Protein AF-0000000087420134 (afdb_homodimer)

pLDDT: mean 78.81, std 24.96, range [23.55, 98.88]

Nearest PDB structures (foldseek):
  4hi4-assembly1_B  TM=5.028E-01  e=7.748E-02  Pseudomonas aeruginosa
  3gvj-assembly1_A  TM=3.910E-01  e=2.637E+00  Escherichia phage K1F
  7zbv-assembly1_A  TM=3.744E-01  e=4.697E+00  Hathewaya histolytica
  3gvk-assembly1_C  TM=3.635E-01  e=2.998E+00  Escherichia phage K1F
  7z5u-assembly1_A  TM=3.094E-01  e=8.365E+00  Hathewaya histolytica

Solvent-accessible surface area (backbone atoms only — not comparable to full-atom values): 21312 Å² total; per-residue (Å²): 135,84,80,77,78,78,77,79,79,78,81,80,79,79,77,78,77,77,79,75,77,73,75,69,75,71,70,72,70,73,69,70,72,76,72,72,79,56,66,71,25,48,51,52,38,52,51,48,49,53,52,50,51,53,52,54,51,50,50,42,50,49,42,35,72,71,57,40,85,50,77,88,33,69,50,44,68,58,51,48,44,52,49,26,48,55,44,36,74,72,50,85,38,41,42,45,57,27,38,61,72,80,74,49,93,47,82,80,25,44,67,84,48,69,69,45,46,53,30,48,55,42,35,73,72,64,40,72,64,36,75,46,80,45,73,55,96,89,38,46,30,41,34,38,33,34,64,35,50,55,77,47,75,64,53,29,75,61,36,62,80,50,66,77,50,56,86,64,41,48,47,24,29,44,40,39,40,34,63,47,104,134,88,74,73,75,77,76,79,78,77,81,76,80,77,75,78,76,78,78,74,75,72,76,69,76,71,69,72,69,72,70,72,71,76,71,71,77,55,67,70,24,50,52,51,38,51,52,50,48,53,52,48,50,54,50,53,51,50,48,43,50,47,41,36,73,72,57,41,85,49,79,87,34,69,48,44,68,57,50,47,43,53,50,25,49,54,43,33,75,74,51,84,38,42,43,45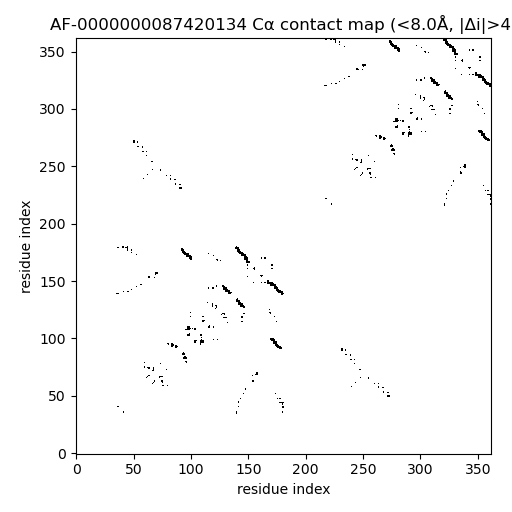,56,26,39,61,72,82,72,47,93,48,82,80,26,43,68,86,49,70,68,45,47,54,30,49,56,41,34,72,74,64,42,71,64,35,77,48,80,45,74,56,96,87,38,45,29,41,36,37,34,35,62,36,49,53,77,49,74,65,55,29,75,60,35,61,79,48,66,79,51,55,84,63,41,49,49,25,29,43,39,39,39,34,61,47,104

Foldseek 3Di:
DPPPPPPPPDDPPPPPPDPPPPPPPPPPPVPVVLDDFDPVLVVVVVVVVVVVVVVLLVQLVVCLVPFQQAQVTDHSLNVSQVVQVVCCVPHQKHKHKAFLPPDDPDPVRHDDDDQSVVQSVVLQVPDQKGWDWDADPSFIKIKMKGFDFPADPSVCRNVVVCVPPPHPGGRMIMIMIHTRD/DCPPPPPPPPDPPPPPPPPPPPPPPPPPPVPPVLDDFDPVLVVVVVVVVVVVVVVLLVQLVVCLVPFPQEQPTDHSLNVSQVVQVVCCVPHQKHKHKAFLPPDDPDPVRHDDDDQSVVQSVVLQVPDQKGWDWDADPSFIKIKMKGFDFPADPSVCRNVVVCVPPPHPGGRMIMIMIHTRD

Sequence (362 aa):
MQKTYAILFGGAMVMAVAGIALTGNRSSVNGAEQKGPDKAAVERSKKTVQMLDNIYKQTIVLITDKYVHDEDDFAAGSAAVLLFKNISDSGSHKVRLIDVTGEPYEEKNVANDDFEREGVKRLKAGAKIHEQVVTVDGKHQLRTLTPVPVVMERCVMCHGHYADVKKGAPIGAISYTLPIEMQKTYAILFGGAMVMAVAGIALTGNRSSVNGAEQKGPDKAAVERSKKTVQMLDNIYKQTIVLITDKYVHDEDDFAAGSAAVLLFKNISDSGSHKVRLIDVTGEPYEEKNVANDDFEREGVKRLKAGAKIHEQVVTVDGKHQLRTLTPVPVVMERCVMCHGHYADVKKGAPIGAISYTLPIE

Radius of gyration: 36.26 Å; Cα contacts (8 Å, |Δi|>4): 475; chains: 2; bounding box: 130×86×124 Å

InterPro domains:
  IPR021796 Tll0287-like domain [PF11845] (41-167)

Secondary structure (DSSP, 8-state):
--------------------------------------HHHHHHHHHHHHHHHHHHHHHHHHHHHHH--STTSPPHHHHHHHHHHHHHHHSSSEEEEEESSS--SSTT-S--SHHHHHHHHHHHTT-S-EEEEEEETTEEEEEEEEEEE---HHHHHH-GGGGGSPTT-EEEEEEEEEE--/--------------------------------------HHHHHHHHHHHHHHHHHHHHHHHHHHHHH--STTSPPHHHHHHHHHHHHHHHSSSEEEEEE-SS--SSTT-S--SHHHHHHHHHHHTT-S-EEEEEEETTEEEEEEEEEEE---HHHHHH-GGGGGSPTT-EEEEEEEEEE--

Organism: NCBI:txid2527985

Structure (mmCIF, N/CA/C/O backbone):
data_AF-0000000087420134-model_v1
#
loop_
_entity.id
_entity.type
_entity.pdbx_description
1 polymer 'Tll0287-like domain-containing protein'
#
loop_
_atom_site.group_PDB
_atom_site.id
_atom_site.type_symbol
_atom_site.label_atom_id
_atom_site.label_alt_id
_atom_site.label_comp_id
_atom_site.label_asym_id
_atom_site.label_entity_id
_atom_site.label_seq_id
_atom_site.pdbx_PDB_ins_code
_atom_site.Cartn_x
_atom_site.Cartn_y
_atom_site.Cartn_z
_atom_site.occupancy
_atom_site.B_iso_or_equiv
_atom_site.auth_seq_id
_atom_site.auth_comp_id
_atom_site.auth_asym_id
_atom_site.auth_atom_id
_atom_site.pdbx_PDB_model_num
ATOM 1 N N . MET A 1 1 ? -38.469 55.844 86.875 1 29.23 1 MET A N 1
ATOM 2 C CA . MET A 1 1 ? -37.062 56.219 86.938 1 29.23 1 MET A CA 1
ATOM 3 C C . MET A 1 1 ? -36.188 55.25 86.125 1 29.23 1 MET A C 1
ATOM 5 O O . MET A 1 1 ? -36.062 54.094 86.5 1 29.23 1 MET A O 1
ATOM 9 N N . GLN A 1 2 ? -36.312 55.406 84.75 1 33.06 2 GLN A N 1
ATOM 10 C CA . GLN A 1 2 ? -35.969 54.656 83.562 1 33.06 2 GLN A CA 1
ATOM 11 C C . GLN A 1 2 ? -34.438 54.531 83.375 1 33.06 2 GLN A C 1
ATOM 13 O O . GLN A 1 2 ? -33.75 55.531 83.25 1 33.06 2 GLN A O 1
ATOM 18 N N . LYS A 1 3 ? -33.844 53.562 84.125 1 31.61 3 LYS A N 1
ATOM 19 C CA . LYS A 1 3 ? -32.438 53.219 84.312 1 31.61 3 LYS A CA 1
ATOM 20 C C . LYS A 1 3 ? -31.766 52.875 83 1 31.61 3 LYS A C 1
ATOM 22 O O . LYS A 1 3 ? -32.125 51.875 82.375 1 31.61 3 LYS A O 1
ATOM 27 N N . THR A 1 4 ? -31.453 53.906 82.125 1 33.31 4 THR A N 1
ATOM 28 C CA . THR A 1 4 ? -30.797 53.906 80.812 1 33.31 4 THR A CA 1
ATOM 29 C C . THR A 1 4 ? -29.406 53.281 80.938 1 33.31 4 THR A C 1
ATOM 31 O O . THR A 1 4 ? -28.547 53.781 81.625 1 33.31 4 THR A O 1
ATOM 34 N N . TYR A 1 5 ? -29.391 51.906 80.938 1 28.3 5 TYR A N 1
ATOM 35 C CA . TYR A 1 5 ? -28.172 51.094 81.125 1 28.3 5 TYR A CA 1
ATOM 36 C C . TYR A 1 5 ? -27.172 51.438 80 1 28.3 5 TYR A C 1
ATOM 38 O O . TYR A 1 5 ? -27.531 51.531 78.812 1 28.3 5 TYR A O 1
ATOM 46 N N . ALA A 1 6 ? -26.125 52.219 80.25 1 27.66 6 ALA A N 1
ATOM 47 C CA . ALA A 1 6 ? -24.969 52.75 79.562 1 27.66 6 ALA A CA 1
ATOM 48 C C . ALA A 1 6 ? -24.109 51.625 79 1 27.66 6 ALA A C 1
ATOM 50 O O . ALA A 1 6 ? -23.5 50.844 79.75 1 27.66 6 ALA A O 1
ATOM 51 N N . ILE A 1 7 ? -24.656 50.781 78.062 1 28.56 7 ILE A N 1
ATOM 52 C CA . ILE A 1 7 ? -23.922 49.625 77.562 1 28.56 7 ILE A CA 1
ATOM 53 C C . ILE A 1 7 ? -22.594 50.062 77 1 28.56 7 ILE A C 1
ATOM 55 O O . ILE A 1 7 ? -22.562 50.906 76.062 1 28.56 7 ILE A O 1
ATOM 59 N N . LEU A 1 8 ? -21.5 50.031 77.75 1 26.56 8 LEU A N 1
ATOM 60 C CA . LEU A 1 8 ? -20.109 50.344 77.5 1 26.56 8 LEU A CA 1
ATOM 61 C C . LEU A 1 8 ? -19.578 49.531 76.312 1 26.56 8 LEU A C 1
ATOM 63 O O . LEU A 1 8 ? -19.656 48.312 76.312 1 26.56 8 LEU A O 1
ATOM 67 N N . PHE A 1 9 ? -19.75 50 75 1 27.53 9 PHE A N 1
ATOM 68 C CA . PHE A 1 9 ? -19.328 49.438 73.75 1 27.53 9 PHE A CA 1
ATOM 69 C C . PHE A 1 9 ? -17.828 49.188 73.688 1 27.53 9 PHE A C 1
ATOM 71 O O . PHE A 1 9 ? -17.031 50.094 74.062 1 27.53 9 PHE A O 1
ATOM 78 N N . GLY A 1 10 ? -17.344 48 74.188 1 27.08 10 GLY A N 1
ATOM 79 C CA . GLY A 1 10 ? -15.961 47.562 74.188 1 27.08 10 GLY A CA 1
ATOM 80 C C . GLY A 1 10 ? -15.211 47.781 72.938 1 27.08 10 GLY A C 1
ATOM 81 O O . GLY A 1 10 ? -15.82 47.844 71.812 1 27.08 10 GLY A O 1
ATOM 82 N N . GLY A 1 11 ? -14.008 48.406 72.875 1 26.55 11 GLY A N 1
ATOM 83 C CA . GLY A 1 11 ? -12.992 48.906 72 1 26.55 11 GLY A CA 1
ATOM 84 C C . GLY A 1 11 ? -12.391 47.812 71.125 1 26.55 11 GLY A C 1
ATOM 85 O O . GLY A 1 11 ? -11.914 46.781 71.625 1 26.55 11 GLY A O 1
ATOM 86 N N . ALA A 1 12 ? -12.984 47.5 69.938 1 27.22 12 ALA A N 1
ATOM 87 C CA . ALA A 1 12 ? -12.586 46.5 68.938 1 27.22 12 ALA A CA 1
ATOM 88 C C . ALA A 1 12 ? -11.133 46.719 68.5 1 27.22 12 ALA A C 1
ATOM 90 O O . ALA A 1 12 ? -10.773 47.812 68.062 1 27.22 12 ALA A O 1
ATOM 91 N N . MET A 1 13 ? -10.148 46.094 69.188 1 27.09 13 MET A N 1
ATOM 92 C CA . MET A 1 13 ? -8.734 46.125 68.875 1 27.09 13 MET A CA 1
ATOM 93 C C . MET A 1 13 ? -8.5 45.656 67.438 1 27.09 13 MET A C 1
ATOM 95 O O . MET A 1 13 ? -8.977 44.594 67 1 27.09 13 MET A O 1
ATOM 99 N N . VAL A 1 14 ? -8.391 46.531 66.375 1 29.08 14 VAL A N 1
ATOM 100 C CA . VAL A 1 14 ? -8.109 46.344 65 1 29.08 14 VAL A CA 1
ATOM 101 C C . VAL A 1 14 ? -6.77 45.625 64.812 1 29.08 14 VAL A C 1
ATOM 103 O O . VAL A 1 14 ? -5.73 46.156 65.188 1 29.08 14 VAL A O 1
ATOM 106 N N . MET A 1 15 ? -6.691 44.281 65 1 27.22 15 MET A N 1
ATOM 107 C CA . MET A 1 15 ? -5.461 43.531 64.75 1 27.22 15 MET A CA 1
ATOM 108 C C . MET A 1 15 ? -4.953 43.781 63.312 1 27.22 15 MET A C 1
ATOM 110 O O . MET A 1 15 ? -5.727 43.719 62.375 1 27.22 15 MET A O 1
ATOM 114 N N . ALA A 1 16 ? -3.896 44.562 63.156 1 29.75 16 ALA A N 1
ATOM 115 C CA . ALA A 1 16 ? -3.139 44.844 61.938 1 29.75 16 ALA A CA 1
ATOM 116 C C . ALA A 1 16 ? -2.641 43.562 61.281 1 29.75 16 ALA A C 1
ATOM 118 O O . ALA A 1 16 ? -1.889 42.812 61.906 1 29.75 16 ALA A O 1
ATOM 119 N N . VAL A 1 17 ? -3.461 42.844 60.562 1 29.03 17 VAL A N 1
ATOM 120 C CA . VAL A 1 17 ? -3.012 41.688 59.812 1 29.03 17 VAL A CA 1
ATOM 121 C C . VAL A 1 17 ? -1.838 42.062 58.906 1 29.03 17 VAL A C 1
ATOM 123 O O . VAL A 1 17 ? -1.915 43.031 58.156 1 29.03 17 VAL A O 1
ATOM 126 N N . ALA A 1 18 ? -0.568 41.875 59.344 1 31.77 18 ALA A N 1
ATOM 127 C CA . ALA A 1 18 ? 0.656 42 58.562 1 31.77 18 ALA A CA 1
ATOM 128 C C . ALA A 1 18 ? 0.561 41.188 57.281 1 31.77 18 ALA A C 1
ATOM 130 O O . ALA A 1 18 ? 0.197 40 57.312 1 31.77 18 ALA A O 1
ATOM 131 N N . GLY A 1 19 ? 0.321 41.781 56.125 1 29.47 19 GLY A N 1
ATOM 132 C CA . GLY A 1 19 ? 0.314 41.25 54.75 1 29.47 19 GLY A CA 1
ATOM 133 C C . GLY A 1 19 ? 1.538 40.438 54.438 1 29.47 19 GLY A C 1
ATOM 134 O O . GLY A 1 19 ? 2.666 40.906 54.5 1 29.47 19 GLY A O 1
ATOM 135 N N . ILE A 1 20 ? 1.59 39.188 54.844 1 33.59 20 ILE A N 1
ATOM 136 C CA . ILE A 1 20 ? 2.652 38.281 54.406 1 33.59 20 ILE A CA 1
ATOM 137 C C . ILE A 1 20 ? 2.756 38.312 52.906 1 33.59 20 ILE A C 1
ATOM 139 O O . ILE A 1 20 ? 1.768 38.094 52.188 1 33.59 20 ILE A O 1
ATOM 143 N N . ALA A 1 21 ? 3.709 39.094 52.344 1 33.28 21 ALA A N 1
ATOM 144 C CA . ALA A 1 21 ? 4.125 39.031 50.938 1 33.28 21 ALA A CA 1
ATOM 145 C C . ALA A 1 21 ? 4.418 37.594 50.5 1 33.28 21 ALA A C 1
ATOM 147 O O . ALA A 1 21 ? 5.363 36.969 51 1 33.28 21 ALA A O 1
ATOM 148 N N . LEU A 1 22 ? 3.422 36.75 50.281 1 33.59 22 LEU A N 1
ATOM 149 C CA . LEU A 1 22 ? 3.699 35.5 49.594 1 33.59 22 LEU A CA 1
ATOM 150 C C . LEU A 1 22 ? 4.547 35.719 48.344 1 33.59 22 LEU A C 1
ATOM 152 O O . LEU A 1 22 ? 4.168 36.5 47.469 1 33.59 22 LEU A O 1
ATOM 156 N N . THR A 1 23 ? 5.832 35.781 48.469 1 36.81 23 THR A N 1
ATOM 157 C CA . THR A 1 23 ? 6.691 35.625 47.312 1 36.81 23 THR A CA 1
ATOM 158 C C . THR A 1 23 ? 6.277 34.406 46.469 1 36.81 23 THR A C 1
ATOM 160 O O . THR A 1 23 ? 6.324 33.281 46.969 1 36.81 23 THR A O 1
ATOM 163 N N . GLY A 1 24 ? 5.117 34.5 45.781 1 34.06 24 GLY A N 1
ATOM 164 C CA . GLY A 1 24 ? 4.801 33.469 44.781 1 34.06 24 GLY A CA 1
ATOM 165 C C . GLY A 1 24 ? 6 33.062 43.938 1 34.06 24 GLY A C 1
ATOM 166 O O . GLY A 1 24 ? 6.645 33.906 43.312 1 34.06 24 GLY A O 1
ATOM 167 N N . ASN A 1 25 ? 6.766 32.156 44.375 1 37.53 25 ASN A N 1
ATOM 168 C CA . ASN A 1 25 ? 7.691 31.5 43.438 1 37.53 25 ASN A CA 1
ATOM 169 C C . ASN A 1 25 ? 7.031 31.203 42.094 1 37.53 25 ASN A C 1
ATOM 171 O O . ASN A 1 25 ? 6.109 30.391 42.031 1 37.53 25 ASN A O 1
ATOM 175 N N . ARG A 1 26 ? 6.824 32.219 41.25 1 34 26 ARG A N 1
ATOM 176 C CA . ARG A 1 26 ? 6.539 31.875 39.875 1 34 26 ARG A CA 1
ATOM 177 C C . ARG A 1 26 ? 7.473 30.781 39.344 1 34 26 ARG A C 1
ATOM 179 O O . ARG A 1 26 ? 8.68 31 39.219 1 34 26 ARG A O 1
ATOM 186 N N . SER A 1 27 ? 7.246 29.594 39.75 1 35.31 27 SER A N 1
ATOM 187 C CA . SER A 1 27 ? 7.852 28.578 38.875 1 35.31 27 SER A CA 1
ATOM 188 C C . SER A 1 27 ? 7.785 28.984 37.406 1 35.31 27 SER A C 1
ATOM 190 O O . SER A 1 27 ? 6.719 29.344 36.906 1 35.31 27 SER A O 1
ATOM 192 N N . SER A 1 28 ? 8.75 29.656 36.906 1 37.78 28 SER A N 1
ATOM 193 C CA . SER A 1 28 ? 8.961 29.75 35.469 1 37.78 28 SER A CA 1
ATOM 194 C C . SER A 1 28 ? 8.562 28.453 34.781 1 37.78 28 SER A C 1
ATOM 196 O O . SER A 1 28 ? 9.188 27.406 34.969 1 37.78 28 SER A O 1
ATOM 198 N N . VAL A 1 29 ? 7.301 28.094 34.781 1 37.5 29 VAL A N 1
ATOM 199 C CA . VAL A 1 29 ? 7.02 27.125 33.719 1 37.5 29 VAL A CA 1
ATOM 200 C C . VAL A 1 29 ? 7.785 27.531 32.438 1 37.5 29 VAL A C 1
ATOM 202 O O . VAL A 1 29 ? 7.582 28.609 31.906 1 37.5 29 VAL A O 1
ATOM 205 N N . ASN A 1 30 ? 9.094 27.469 32.469 1 37.69 30 ASN A N 1
ATOM 206 C CA . ASN A 1 30 ? 9.711 27.391 31.141 1 37.69 30 ASN A CA 1
ATOM 207 C C . ASN A 1 30 ? 8.766 26.781 30.109 1 37.69 30 ASN A C 1
ATOM 209 O O . ASN A 1 30 ? 8.492 25.578 30.156 1 37.69 30 ASN A O 1
ATOM 213 N N . GLY A 1 31 ? 7.656 27.344 29.812 1 39.78 31 GLY A N 1
ATOM 214 C CA . GLY A 1 31 ? 6.895 26.984 28.625 1 39.78 31 GLY A CA 1
ATOM 215 C C . GLY A 1 31 ? 7.773 26.562 27.469 1 39.78 31 GLY A C 1
ATOM 216 O O . GLY A 1 31 ? 8.281 27.406 26.719 1 39.78 31 GLY A O 1
ATOM 217 N N . ALA A 1 32 ? 8.688 25.656 27.609 1 41.62 32 ALA A N 1
ATOM 218 C CA . ALA A 1 32 ? 9.32 25.141 26.391 1 41.62 32 ALA A CA 1
ATOM 219 C C . ALA A 1 32 ? 8.359 25.219 25.203 1 41.62 32 ALA A C 1
ATOM 221 O O . ALA A 1 32 ? 7.27 24.656 25.234 1 41.62 32 ALA A O 1
ATOM 222 N N . GLU A 1 33 ? 8.117 26.188 24.5 1 48.22 33 GLU A N 1
ATOM 223 C CA . GLU A 1 33 ? 7.441 26.344 23.203 1 48.22 33 GLU A CA 1
ATOM 224 C C . GLU A 1 33 ? 7.57 25.078 22.359 1 48.22 33 GLU A C 1
ATOM 226 O O . GLU A 1 33 ? 8.68 24.656 22.016 1 48.22 33 GLU A O 1
ATOM 231 N N . GLN A 1 34 ? 6.855 24.094 22.641 1 57.56 34 GLN A N 1
ATOM 232 C CA . GLN A 1 34 ? 6.918 22.875 21.844 1 57.56 34 GLN A CA 1
ATOM 233 C C . GLN A 1 34 ? 7.012 23.188 20.359 1 57.56 34 GLN A C 1
ATOM 235 O O . GLN A 1 34 ? 6.078 23.75 19.781 1 57.56 34 GLN A O 1
ATOM 240 N N . LYS A 1 35 ? 8.141 23.609 19.828 1 70.5 35 LYS A N 1
ATOM 241 C CA . LYS A 1 35 ? 8.43 23.859 18.406 1 70.5 35 LYS A CA 1
ATOM 242 C C . LYS A 1 35 ? 7.676 22.875 17.516 1 70.5 35 LYS A C 1
ATOM 244 O O . LYS A 1 35 ? 7.605 21.688 17.812 1 70.5 35 LYS A O 1
ATOM 249 N N . GLY A 1 36 ? 6.773 23.391 16.688 1 82.25 36 GLY A N 1
ATOM 250 C CA . GLY A 1 36 ? 6.094 22.594 15.688 1 82.25 36 GLY A CA 1
ATOM 251 C C . GLY A 1 36 ? 7.031 21.688 14.914 1 82.25 36 GLY A C 1
ATOM 252 O O . GLY A 1 36 ? 8.25 21.75 15.086 1 82.25 36 GLY A O 1
ATOM 253 N N . PRO A 1 37 ? 6.438 20.672 14.297 1 87.19 37 PRO A N 1
ATOM 254 C CA . PRO A 1 37 ? 7.309 19.766 13.547 1 87.19 37 PRO A CA 1
ATOM 255 C C . PRO A 1 37 ? 8.086 20.484 12.438 1 87.19 37 PRO A C 1
ATOM 257 O O . PRO A 1 37 ? 7.656 21.531 11.945 1 87.19 37 PRO A O 1
ATOM 260 N N . ASP A 1 38 ? 9.188 19.969 12.188 1 90.69 38 ASP A N 1
ATOM 261 C CA . ASP A 1 38 ? 10.008 20.391 11.062 1 90.69 38 ASP A CA 1
ATOM 262 C C . ASP A 1 38 ? 9.219 20.328 9.758 1 90.69 38 ASP A C 1
ATOM 264 O O . ASP A 1 38 ? 8.508 19.359 9.5 1 90.69 38 ASP A O 1
ATOM 268 N N . LYS A 1 39 ? 9.328 21.469 9 1 94.31 39 LYS A N 1
ATOM 269 C CA . LYS A 1 39 ? 8.586 21.562 7.75 1 94.31 39 LYS A CA 1
ATOM 270 C C . LYS A 1 39 ? 8.93 20.406 6.812 1 94.31 39 LYS A C 1
ATOM 272 O O . LYS A 1 39 ? 8.055 19.859 6.141 1 94.31 39 LYS A O 1
ATOM 277 N N . ALA A 1 40 ? 10.219 20.078 6.746 1 93.62 40 ALA A N 1
ATOM 278 C CA . ALA A 1 40 ? 10.648 18.984 5.879 1 93.62 40 ALA A CA 1
ATOM 279 C C . ALA A 1 40 ? 10.023 17.656 6.312 1 93.62 40 ALA A C 1
ATOM 281 O O . ALA A 1 40 ? 9.664 16.828 5.469 1 93.62 40 ALA A O 1
ATOM 282 N N . ALA A 1 41 ? 9.852 17.484 7.566 1 94.62 41 ALA A N 1
ATOM 283 C CA . ALA A 1 41 ? 9.25 16.266 8.102 1 94.62 41 ALA A CA 1
ATOM 284 C C . ALA A 1 41 ? 7.77 16.188 7.734 1 94.62 41 ALA A C 1
ATOM 286 O O . ALA A 1 41 ? 7.27 15.109 7.379 1 94.62 41 ALA A O 1
ATOM 287 N N . VAL A 1 42 ? 7.07 17.344 7.816 1 97.19 42 VAL A N 1
ATOM 288 C CA . VAL A 1 42 ? 5.66 17.391 7.445 1 97.19 42 VAL A CA 1
ATOM 289 C C . VAL A 1 42 ? 5.504 17.047 5.965 1 97.19 42 VAL A C 1
ATOM 291 O O . VAL A 1 42 ? 4.637 16.25 5.594 1 97.19 42 VAL A O 1
ATOM 294 N N . GLU A 1 43 ? 6.367 17.594 5.164 1 96.06 43 GLU A N 1
ATOM 295 C CA . GLU A 1 43 ? 6.301 17.344 3.727 1 96.06 43 GLU A CA 1
ATOM 296 C C . GLU A 1 43 ? 6.574 15.883 3.4 1 96.06 43 GLU A C 1
ATOM 298 O O . GLU A 1 43 ? 5.953 15.312 2.498 1 96.06 43 GLU A O 1
ATOM 303 N N . ARG A 1 44 ? 7.473 15.266 4.109 1 94.94 44 ARG A N 1
ATOM 304 C CA . ARG A 1 44 ? 7.734 13.844 3.916 1 94.94 44 ARG A CA 1
ATOM 305 C C . ARG A 1 44 ? 6.504 13.008 4.246 1 94.94 44 ARG A C 1
ATOM 307 O O . ARG A 1 44 ? 6.18 12.062 3.529 1 94.94 44 ARG A O 1
ATOM 314 N N . SER A 1 45 ? 5.801 13.391 5.285 1 97 45 SER A N 1
ATOM 315 C CA . SER A 1 45 ? 4.586 12.672 5.645 1 97 45 SER A CA 1
ATOM 316 C C . SER A 1 45 ? 3.494 12.867 4.598 1 97 45 SER A C 1
ATOM 318 O O . SER A 1 45 ? 2.75 11.938 4.285 1 97 45 SER A O 1
ATOM 320 N N . LYS A 1 46 ? 3.449 14.062 4.086 1 97.81 46 LYS A N 1
ATOM 321 C CA . LYS A 1 46 ? 2.475 14.32 3.031 1 97.81 46 LYS A CA 1
ATOM 322 C C . LYS A 1 46 ? 2.762 13.469 1.799 1 97.81 46 LYS A C 1
ATOM 324 O O . LYS A 1 46 ? 1.843 12.914 1.195 1 97.81 46 LYS A O 1
ATOM 329 N N . LYS A 1 47 ? 4.016 13.32 1.476 1 96.06 47 LYS A N 1
ATOM 330 C CA . LYS A 1 47 ? 4.395 12.477 0.345 1 96.06 47 LYS A CA 1
ATOM 331 C C . LYS A 1 47 ? 4.055 11.016 0.609 1 96.06 47 LYS A C 1
ATOM 333 O O . LYS A 1 47 ? 3.625 10.297 -0.297 1 96.06 47 LYS A O 1
ATOM 338 N N . THR A 1 48 ? 4.219 10.625 1.815 1 97.19 48 THR A N 1
ATOM 339 C CA . THR A 1 48 ? 3.877 9.258 2.18 1 97.19 48 THR A CA 1
ATOM 340 C C . THR A 1 48 ? 2.375 9.016 2.051 1 97.19 48 THR A C 1
ATOM 342 O O . THR A 1 48 ? 1.946 7.973 1.559 1 97.19 48 THR A O 1
ATOM 345 N N . VAL A 1 49 ? 1.602 9.992 2.443 1 98.12 49 VAL A N 1
ATOM 346 C CA . VAL A 1 49 ? 0.156 9.859 2.303 1 98.12 49 VAL A CA 1
ATOM 347 C C . VAL A 1 49 ? -0.207 9.711 0.827 1 98.12 49 VAL A C 1
ATOM 349 O O . VAL A 1 49 ? -1.044 8.875 0.469 1 98.12 49 VAL A O 1
ATOM 352 N N . GLN A 1 50 ? 0.394 10.484 0.015 1 96.38 50 GLN A N 1
ATOM 353 C CA . GLN A 1 50 ? 0.108 10.414 -1.414 1 96.38 50 GLN A CA 1
ATOM 354 C C . GLN A 1 50 ? 0.465 9.047 -1.979 1 96.38 50 GLN A C 1
ATOM 356 O O . GLN A 1 50 ? -0.283 8.484 -2.783 1 96.38 50 GLN A O 1
ATOM 361 N N . MET A 1 51 ? 1.561 8.547 -1.558 1 97.12 51 MET A N 1
ATOM 362 C CA . MET A 1 51 ? 1.98 7.211 -1.979 1 97.12 51 MET A CA 1
ATOM 363 C C . MET A 1 51 ? 0.983 6.152 -1.518 1 97.12 51 MET A C 1
ATOM 365 O O . MET A 1 51 ? 0.548 5.316 -2.309 1 97.12 51 MET A O 1
ATOM 369 N N . LEU A 1 52 ? 0.599 6.227 -0.299 1 98.25 52 LEU A N 1
ATOM 370 C CA . LEU A 1 52 ? -0.352 5.27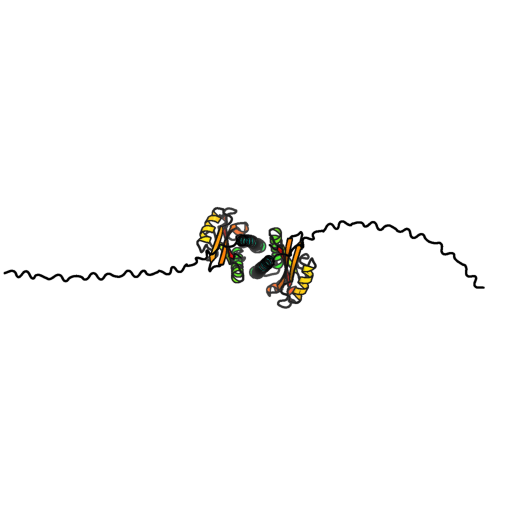7 0.266 1 98.25 52 LEU A CA 1
ATOM 371 C C . LEU A 1 52 ? -1.704 5.379 -0.431 1 98.25 52 LEU A C 1
ATOM 373 O O . LEU A 1 52 ? -2.332 4.359 -0.73 1 98.25 52 LEU A O 1
ATOM 377 N N . ASP A 1 53 ? -2.102 6.598 -0.65 1 96.44 53 ASP A N 1
ATOM 378 C CA . ASP A 1 53 ? -3.377 6.828 -1.321 1 96.44 53 ASP A CA 1
ATOM 379 C C . ASP A 1 53 ? -3.396 6.176 -2.703 1 96.44 53 ASP A C 1
ATOM 381 O O . ASP A 1 53 ? -4.379 5.527 -3.074 1 96.44 53 ASP A O 1
ATOM 385 N N . ASN A 1 54 ? -2.318 6.336 -3.438 1 94.25 54 ASN A N 1
ATOM 386 C CA . ASN A 1 54 ? -2.189 5.703 -4.746 1 94.25 54 ASN A CA 1
ATOM 387 C C . ASN A 1 54 ? -2.262 4.184 -4.641 1 94.25 54 ASN A C 1
ATOM 389 O O . ASN A 1 54 ? -2.996 3.539 -5.395 1 94.25 54 ASN A O 1
ATOM 393 N N . ILE A 1 55 ? -1.623 3.609 -3.697 1 97 55 ILE A N 1
ATOM 394 C CA . ILE A 1 55 ? -1.554 2.162 -3.521 1 97 55 ILE A CA 1
ATOM 395 C C . ILE A 1 55 ? -2.93 1.624 -3.133 1 97 55 ILE A C 1
ATOM 397 O O . ILE A 1 55 ? -3.418 0.664 -3.732 1 97 55 ILE A O 1
ATOM 401 N N . TYR A 1 56 ? -3.529 2.256 -2.195 1 97.19 56 TYR A N 1
ATOM 402 C CA . TYR A 1 56 ? -4.793 1.748 -1.673 1 97.19 56 TYR A CA 1
ATOM 403 C C . TYR A 1 56 ? -5.902 1.877 -2.709 1 97.19 56 TYR A C 1
ATOM 405 O O . TYR A 1 56 ? -6.711 0.96 -2.881 1 97.19 56 TYR A O 1
ATOM 413 N N . LYS A 1 57 ? -5.922 2.945 -3.393 1 93.38 57 LYS A N 1
ATOM 414 C CA . LYS A 1 57 ? -6.973 3.119 -4.391 1 93.38 57 LYS A CA 1
ATOM 415 C C . LYS A 1 57 ? -6.75 2.199 -5.59 1 93.38 57 LYS A C 1
ATOM 417 O O . LYS A 1 57 ? -7.703 1.644 -6.137 1 93.38 57 LYS A O 1
ATOM 422 N N . GLN A 1 58 ? -5.539 1.991 -5.961 1 93.62 58 GLN A N 1
ATOM 423 C CA . GLN A 1 58 ? -5.27 1.039 -7.031 1 93.62 58 GLN A CA 1
ATOM 424 C C . GLN A 1 58 ? -5.602 -0.386 -6.598 1 93.62 58 GLN A C 1
ATOM 426 O O . GLN A 1 58 ? -6.035 -1.203 -7.414 1 93.62 58 GLN A O 1
ATOM 431 N N . THR A 1 59 ? -5.355 -0.669 -5.336 1 96.25 59 THR A N 1
ATOM 432 C CA . THR A 1 59 ? -5.73 -1.975 -4.805 1 96.25 59 THR A CA 1
ATOM 433 C C . THR A 1 59 ? -7.242 -2.17 -4.859 1 96.25 59 THR A C 1
ATOM 435 O O . THR A 1 59 ? -7.723 -3.211 -5.312 1 96.25 59 THR A O 1
ATOM 438 N N . ILE A 1 60 ? -7.984 -1.152 -4.5 1 93.69 60 ILE A N 1
ATOM 439 C CA . ILE A 1 60 ? -9.438 -1.225 -4.512 1 93.69 60 ILE A CA 1
ATOM 440 C C . ILE A 1 60 ? -9.938 -1.391 -5.949 1 93.69 60 ILE A C 1
ATOM 442 O O . ILE A 1 60 ? -10.82 -2.209 -6.215 1 93.69 60 ILE A O 1
ATOM 446 N N . VAL A 1 61 ? -9.344 -0.658 -6.852 1 90.25 61 VAL A N 1
ATOM 447 C CA . VAL A 1 61 ? -9.734 -0.723 -8.258 1 90.25 61 VAL A CA 1
ATOM 448 C C . VAL A 1 61 ? -9.43 -2.111 -8.812 1 90.25 61 VAL A C 1
ATOM 450 O O . VAL A 1 61 ? -10.25 -2.699 -9.516 1 90.25 61 VAL A O 1
ATOM 453 N N . LEU A 1 62 ? -8.297 -2.641 -8.5 1 93.69 62 LEU A N 1
ATOM 454 C CA . LEU A 1 62 ? -7.906 -3.961 -8.984 1 93.69 62 LEU A CA 1
ATOM 455 C C . LEU A 1 62 ? -8.859 -5.031 -8.461 1 93.69 62 LEU A C 1
ATOM 457 O O . LEU A 1 62 ? -9.312 -5.891 -9.219 1 93.69 62 LEU A O 1
ATOM 461 N N . ILE A 1 63 ? -9.148 -4.969 -7.176 1 94.69 63 ILE A N 1
ATOM 462 C CA . ILE A 1 63 ? -10.039 -5.945 -6.562 1 94.69 63 ILE A CA 1
ATOM 463 C C . ILE A 1 63 ? -11.422 -5.863 -7.215 1 94.69 63 ILE A C 1
ATOM 465 O O . ILE A 1 63 ? -12.008 -6.887 -7.57 1 94.69 63 ILE A O 1
ATOM 469 N N . THR A 1 64 ? -11.883 -4.652 -7.406 1 90.94 64 THR A N 1
ATOM 470 C CA . THR A 1 64 ? -13.188 -4.461 -8.039 1 90.94 64 THR A CA 1
ATOM 471 C C . THR A 1 64 ? -13.188 -5.047 -9.453 1 90.94 64 THR A C 1
ATOM 473 O O . THR A 1 64 ? -14.133 -5.742 -9.836 1 90.94 64 THR A O 1
ATOM 476 N N . ASP A 1 65 ? -12.148 -4.84 -10.156 1 90.62 65 ASP A N 1
ATOM 477 C CA . ASP A 1 65 ? -12.047 -5.223 -11.555 1 90.62 65 ASP A CA 1
ATOM 478 C C . ASP A 1 65 ? -11.914 -6.734 -11.703 1 90.62 65 ASP A C 1
ATOM 480 O O . ASP A 1 65 ? -12.594 -7.348 -12.531 1 90.62 65 ASP A O 1
ATOM 484 N N . LYS A 1 66 ? -11.156 -7.348 -10.859 1 93.56 66 LYS A N 1
ATOM 485 C CA . LYS A 1 66 ? -10.773 -8.734 -11.117 1 93.56 66 LYS A CA 1
ATOM 486 C C . LYS A 1 66 ? -11.609 -9.695 -10.281 1 93.56 66 LYS A C 1
ATOM 488 O O . LYS A 1 66 ? -11.727 -10.875 -10.625 1 93.56 66 LYS A O 1
ATOM 493 N N . TYR A 1 67 ? -12.312 -9.133 -9.234 1 93.62 67 TYR A N 1
ATOM 494 C CA . TYR A 1 67 ? -12.82 -10.125 -8.289 1 93.62 67 TYR A CA 1
ATOM 495 C C . TYR A 1 67 ? -14.273 -9.852 -7.934 1 93.62 67 TYR A C 1
ATOM 497 O O . TYR A 1 67 ? -14.977 -10.727 -7.426 1 93.62 67 TYR A O 1
ATOM 505 N N . VAL A 1 68 ? -14.75 -8.672 -8.086 1 91.12 68 VAL A N 1
ATOM 506 C CA . VAL A 1 68 ? -16.109 -8.344 -7.676 1 91.12 68 VAL A CA 1
ATOM 507 C C . VAL A 1 68 ? -17 -8.203 -8.906 1 91.12 68 VAL A C 1
ATOM 509 O O . VAL A 1 68 ? -17.078 -7.133 -9.508 1 91.12 68 VAL A O 1
ATOM 512 N N . HIS A 1 69 ? -17.812 -9.305 -9.156 1 87.69 69 HIS A N 1
ATOM 513 C CA . HIS A 1 69 ? -18.578 -9.352 -10.391 1 87.69 69 HIS A CA 1
ATOM 514 C C . HIS A 1 69 ? -20.078 -9.375 -10.102 1 87.69 69 HIS A C 1
ATOM 516 O O . HIS A 1 69 ? -20.891 -9.055 -10.977 1 87.69 69 HIS A O 1
ATOM 522 N N . ASP A 1 70 ? -20.391 -9.836 -8.914 1 85.75 70 ASP A N 1
ATOM 523 C CA . ASP A 1 70 ? -21.797 -9.852 -8.516 1 85.75 70 ASP A CA 1
ATOM 524 C C . ASP A 1 70 ? -21.938 -9.742 -7 1 85.75 70 ASP A C 1
ATOM 526 O O . ASP A 1 70 ? -20.938 -9.586 -6.289 1 85.75 70 ASP A O 1
ATOM 530 N N . GLU A 1 71 ? -23.172 -9.742 -6.547 1 83.38 71 GLU A N 1
ATOM 531 C CA . GLU A 1 71 ? -23.469 -9.445 -5.148 1 83.38 71 GLU A CA 1
ATOM 532 C C . GLU A 1 71 ? -22.984 -10.562 -4.23 1 83.38 71 GLU A C 1
ATOM 534 O O . GLU A 1 71 ? -22.906 -10.383 -3.012 1 83.38 71 GLU A O 1
ATOM 539 N N . ASP A 1 72 ? -22.672 -11.742 -4.77 1 88.44 72 ASP A N 1
ATOM 540 C CA . ASP A 1 72 ? -22.219 -12.859 -3.945 1 88.44 72 ASP A CA 1
ATOM 541 C C . ASP A 1 72 ? -20.719 -12.758 -3.658 1 88.44 72 ASP A C 1
ATOM 543 O O . ASP A 1 72 ? -20.203 -13.438 -2.766 1 88.44 72 ASP A O 1
ATOM 547 N N . ASP A 1 73 ? -20.078 -11.875 -4.422 1 90.56 73 ASP A N 1
ATOM 548 C CA . ASP A 1 73 ? -18.641 -11.695 -4.227 1 90.56 73 ASP A CA 1
ATOM 549 C C . ASP A 1 73 ? -18.359 -10.836 -2.994 1 90.56 73 ASP A C 1
ATOM 551 O O . ASP A 1 73 ? -19.172 -9.977 -2.637 1 90.56 73 ASP A O 1
ATOM 555 N N . PHE A 1 74 ? -17.281 -11.125 -2.322 1 91.88 74 PHE A N 1
ATOM 556 C CA . PHE A 1 74 ? -16.844 -10.266 -1.231 1 91.88 74 PHE A CA 1
ATOM 557 C C . PHE A 1 74 ? -16.625 -8.836 -1.725 1 91.88 74 PHE A C 1
ATOM 559 O O . PHE A 1 74 ? -15.812 -8.602 -2.619 1 91.88 74 PHE A O 1
ATOM 566 N N . ALA A 1 75 ? -17.328 -7.914 -1.138 1 89.31 75 ALA A N 1
ATOM 567 C CA . ALA A 1 75 ? -17.344 -6.551 -1.66 1 89.31 75 ALA A CA 1
ATOM 568 C C . ALA A 1 75 ? -15.969 -5.895 -1.534 1 89.31 75 ALA A C 1
ATOM 570 O O . ALA A 1 75 ? -15.273 -6.082 -0.533 1 89.31 75 ALA A O 1
ATOM 571 N N . ALA A 1 76 ? -15.594 -5.047 -2.525 1 91.31 76 ALA A N 1
ATOM 572 C CA . ALA A 1 76 ? -14.305 -4.359 -2.523 1 91.31 76 ALA A CA 1
ATOM 573 C C . ALA A 1 76 ? -14.18 -3.441 -1.31 1 91.31 76 ALA A C 1
ATOM 575 O O . ALA A 1 76 ? -13.102 -3.318 -0.729 1 91.31 76 ALA A O 1
ATOM 576 N N . GLY A 1 77 ? -15.297 -2.779 -0.959 1 90.25 77 GLY A N 1
ATOM 577 C CA . GLY A 1 77 ? -15.289 -1.953 0.238 1 90.25 77 GLY A CA 1
ATOM 578 C C . GLY A 1 77 ? -14.977 -2.734 1.501 1 90.25 77 GLY A C 1
ATOM 579 O O . GLY A 1 77 ? -14.234 -2.262 2.359 1 90.25 77 GLY A O 1
ATOM 580 N N . SER A 1 78 ? -15.562 -3.914 1.615 1 92.19 78 SER A N 1
ATOM 581 C CA . SER A 1 78 ? -15.289 -4.766 2.77 1 92.19 78 SER A CA 1
ATOM 582 C C . SER A 1 78 ? -13.844 -5.25 2.777 1 92.19 78 SER A C 1
ATOM 584 O O . SER A 1 78 ? -13.227 -5.352 3.836 1 92.19 78 SER A O 1
ATOM 586 N N . ALA A 1 79 ? -13.352 -5.555 1.601 1 94.44 79 ALA A N 1
ATOM 587 C CA . ALA A 1 79 ? -11.945 -5.922 1.484 1 94.44 79 ALA A CA 1
ATOM 588 C C . ALA A 1 79 ? -11.039 -4.785 1.941 1 94.44 79 ALA A C 1
ATOM 590 O O . ALA A 1 79 ? -10.062 -5.008 2.654 1 94.44 79 ALA A O 1
ATOM 591 N N . ALA A 1 80 ? -11.398 -3.605 1.543 1 95.19 80 ALA A N 1
ATOM 592 C CA . ALA A 1 80 ? -10.625 -2.438 1.947 1 95.19 80 ALA A CA 1
ATOM 593 C C . ALA A 1 80 ? -10.664 -2.246 3.461 1 95.19 80 ALA A C 1
ATOM 595 O O . ALA A 1 80 ? -9.633 -1.987 4.09 1 95.19 80 ALA A O 1
ATOM 596 N N . VAL A 1 81 ? -11.797 -2.424 4.02 1 95.25 81 VAL A N 1
ATOM 597 C CA . VAL A 1 81 ? -11.953 -2.287 5.465 1 95.25 81 VAL A CA 1
ATOM 598 C C . VAL A 1 81 ? -11.055 -3.295 6.18 1 95.25 81 VAL A C 1
ATOM 600 O O . VAL A 1 81 ? -10.312 -2.938 7.098 1 95.25 81 VAL A O 1
ATOM 603 N N . LEU A 1 82 ? -11.102 -4.504 5.734 1 95.5 82 LEU A N 1
ATOM 604 C CA . LEU A 1 82 ? -10.305 -5.562 6.344 1 95.5 82 LEU A CA 1
ATOM 605 C C . LEU A 1 82 ? -8.812 -5.293 6.156 1 95.5 82 LEU A C 1
ATOM 607 O O . LEU A 1 82 ? -8.031 -5.418 7.105 1 95.5 82 LEU A O 1
ATOM 611 N N . LEU A 1 83 ? -8.422 -4.867 5 1 96.88 83 LEU A N 1
ATOM 612 C CA . LEU A 1 83 ? -7.027 -4.551 4.723 1 96.88 83 LEU A CA 1
ATOM 613 C C . LEU A 1 83 ? -6.539 -3.414 5.613 1 96.88 83 LEU A C 1
ATOM 615 O O . LEU A 1 83 ? -5.469 -3.51 6.219 1 96.88 83 LEU A O 1
ATOM 619 N N . PHE A 1 84 ? -7.32 -2.383 5.719 1 97.56 84 PHE A N 1
ATOM 620 C CA . PHE A 1 84 ? -6.938 -1.2 6.48 1 97.56 84 PHE A CA 1
ATOM 621 C C . PHE A 1 84 ? -6.844 -1.522 7.969 1 97.56 84 PHE A C 1
ATOM 623 O O . PHE A 1 84 ? -5.953 -1.021 8.656 1 97.56 84 PHE A O 1
ATOM 630 N N . LYS A 1 85 ? -7.727 -2.367 8.438 1 95.06 85 LYS A N 1
ATOM 631 C CA . LYS A 1 85 ? -7.633 -2.818 9.82 1 95.06 85 LYS A CA 1
ATOM 632 C C . LYS A 1 85 ? -6.316 -3.553 10.07 1 95.06 85 LYS A C 1
ATOM 634 O O . LYS A 1 85 ? -5.609 -3.256 11.031 1 95.06 85 LYS A O 1
ATOM 639 N N . ASN A 1 86 ? -6.008 -4.473 9.203 1 94.44 86 ASN A N 1
ATOM 640 C CA . ASN A 1 86 ? -4.793 -5.262 9.359 1 94.44 86 ASN A CA 1
ATOM 641 C C . ASN A 1 86 ? -3.545 -4.383 9.297 1 94.44 86 ASN A C 1
ATOM 643 O O . ASN A 1 86 ? -2.613 -4.57 10.086 1 94.44 86 ASN A O 1
ATOM 647 N N . ILE A 1 87 ? -3.545 -3.434 8.383 1 96.19 87 ILE A N 1
ATOM 648 C CA . ILE A 1 87 ? -2.416 -2.525 8.203 1 96.19 87 ILE A CA 1
ATOM 649 C C . ILE A 1 87 ? -2.273 -1.638 9.438 1 96.19 87 ILE A C 1
ATOM 651 O O . ILE A 1 87 ? -1.164 -1.428 9.938 1 96.19 87 ILE A O 1
ATOM 655 N N . SER A 1 88 ? -3.332 -1.179 9.953 1 96.5 88 SER A N 1
ATOM 656 C CA . SER A 1 88 ? -3.318 -0.307 11.117 1 96.5 88 SER A CA 1
ATOM 657 C C . SER A 1 88 ? -2.844 -1.056 12.359 1 96.5 88 SER A C 1
ATOM 659 O O . SER A 1 88 ? -2.17 -0.481 13.219 1 96.5 88 SER A O 1
ATOM 661 N N . ASP A 1 89 ? -3.17 -2.309 12.43 1 93.56 89 ASP A N 1
ATOM 662 C CA . ASP A 1 89 ? -2.822 -3.121 13.594 1 93.56 89 ASP A CA 1
ATOM 663 C C . ASP A 1 89 ? -1.349 -3.518 13.57 1 93.56 89 ASP A C 1
ATOM 665 O O . ASP A 1 89 ? -0.757 -3.801 14.609 1 93.56 89 ASP A O 1
ATOM 669 N N . SER A 1 90 ? -0.754 -3.494 12.422 1 91.94 90 SER A N 1
ATOM 670 C CA . SER A 1 90 ? 0.568 -4.098 12.305 1 91.94 90 SER A CA 1
ATOM 671 C C . SER A 1 90 ? 1.618 -3.062 11.922 1 91.94 90 SER A C 1
ATOM 673 O O . SER A 1 90 ? 2.814 -3.359 11.906 1 91.94 90 SER A O 1
ATOM 675 N N . GLY A 1 91 ? 1.129 -1.843 11.578 1 91.06 91 GLY A N 1
ATOM 676 C CA . GLY A 1 91 ? 2.07 -0.886 11.023 1 91.06 91 GLY A CA 1
ATOM 677 C C . GLY A 1 91 ? 2.186 0.387 11.836 1 91.06 91 GLY A C 1
ATOM 678 O O . GLY A 1 91 ? 1.745 0.435 12.984 1 91.06 91 GLY A O 1
ATOM 679 N N . SER A 1 92 ? 2.855 1.358 11.133 1 90.25 92 SER A N 1
ATOM 680 C CA . SER A 1 92 ? 3.211 2.586 11.836 1 90.25 92 SER A CA 1
ATOM 681 C C . SER A 1 92 ? 2.18 3.682 11.594 1 90.25 92 SER A C 1
ATOM 683 O O . SER A 1 92 ? 2.209 4.727 12.242 1 90.25 92 SER A O 1
ATOM 685 N N . HIS A 1 93 ? 1.315 3.451 10.609 1 96.44 93 HIS A N 1
ATOM 686 C CA . HIS A 1 93 ? 0.275 4.434 10.336 1 96.44 93 HIS A CA 1
ATOM 687 C C . HIS A 1 93 ? -1.115 3.834 10.523 1 96.44 93 HIS A C 1
ATOM 689 O O . HIS A 1 93 ? -1.269 2.611 10.547 1 96.44 93 HIS A O 1
ATOM 695 N N . LYS A 1 94 ? -2.043 4.719 10.734 1 97.69 94 LYS A N 1
ATOM 696 C CA . LYS A 1 94 ? -3.445 4.32 10.797 1 97.69 94 LYS A CA 1
ATOM 697 C C . LYS A 1 94 ? -4.195 4.738 9.539 1 97.69 94 LYS A C 1
ATOM 699 O O . LYS A 1 94 ? -3.963 5.824 9 1 97.69 94 LYS A O 1
ATOM 704 N N . VAL A 1 95 ? -5.062 3.855 9.148 1 98.56 95 VAL A N 1
ATOM 705 C CA . VAL A 1 95 ? -5.871 4.109 7.957 1 98.56 95 VAL A CA 1
ATOM 706 C C . VAL A 1 95 ? -7.238 3.451 8.109 1 98.56 95 VAL A C 1
ATOM 708 O O . VAL A 1 95 ? -7.348 2.35 8.656 1 98.56 95 VAL A O 1
ATOM 711 N N . ARG A 1 96 ? -8.266 4.082 7.66 1 97 96 ARG A N 1
ATOM 712 C CA . ARG A 1 96 ? -9.586 3.463 7.668 1 97 96 ARG A CA 1
ATOM 713 C C . ARG A 1 96 ? -10.477 4.062 6.586 1 97 96 ARG A C 1
ATOM 715 O O . ARG A 1 96 ? -10.25 5.188 6.141 1 97 96 ARG A O 1
ATOM 722 N N . LEU A 1 97 ? -11.438 3.291 6.168 1 96.75 97 LEU A N 1
ATOM 723 C CA . LEU A 1 97 ? -12.422 3.688 5.172 1 96.75 97 LEU A CA 1
ATOM 724 C C . LEU A 1 97 ? -13.656 4.289 5.836 1 96.75 97 LEU A C 1
ATOM 726 O O . LEU A 1 97 ? -14.141 3.768 6.84 1 96.75 97 LEU A O 1
ATOM 730 N N . ILE A 1 98 ? -14.117 5.383 5.262 1 95.81 98 ILE A N 1
ATOM 731 C CA . ILE A 1 98 ? -15.297 6.086 5.758 1 95.81 98 ILE A CA 1
ATOM 732 C C . ILE A 1 98 ? -16.359 6.168 4.656 1 95.81 98 ILE A C 1
ATOM 734 O O . ILE A 1 98 ? -16.031 6.492 3.508 1 95.81 98 ILE A O 1
ATOM 738 N N . ASP A 1 99 ? -17.531 5.84 5.02 1 91.94 99 ASP A N 1
ATOM 739 C CA . ASP A 1 99 ? -18.641 6.102 4.117 1 91.94 99 ASP A CA 1
ATOM 740 C C . ASP A 1 99 ? -19.016 7.582 4.125 1 91.94 99 ASP A C 1
ATOM 742 O O . ASP A 1 99 ? -19.109 8.195 5.188 1 91.94 99 ASP A O 1
ATOM 746 N N . VAL A 1 100 ? -19.25 8.125 2.949 1 91.38 100 VAL A N 1
ATOM 747 C CA . VAL A 1 100 ? -19.594 9.547 2.898 1 91.38 100 VAL A CA 1
ATOM 748 C C . VAL A 1 100 ? -21.016 9.711 2.367 1 91.38 100 VAL A C 1
ATOM 750 O O . VAL A 1 100 ? -21.547 10.828 2.309 1 91.38 100 VAL A O 1
ATOM 753 N N . THR A 1 101 ? -21.672 8.648 2.066 1 85.06 101 THR A N 1
ATOM 754 C CA . THR A 1 101 ? -23.016 8.711 1.514 1 85.06 101 THR A CA 1
ATOM 755 C C . THR A 1 101 ? -24.047 8.82 2.629 1 85.06 101 THR A C 1
ATOM 757 O O . THR A 1 101 ? -25.188 9.227 2.387 1 85.06 101 THR A O 1
ATOM 760 N N . GLY A 1 102 ? -23.719 8.391 3.785 1 84.88 102 GLY A N 1
ATOM 761 C CA . GLY A 1 102 ? -24.656 8.336 4.895 1 84.88 102 GLY A CA 1
ATOM 762 C C . GLY A 1 102 ? -25.312 6.98 5.055 1 84.88 102 GLY A C 1
ATOM 763 O O . GLY A 1 102 ? -26.109 6.777 5.969 1 84.88 102 GLY A O 1
ATOM 764 N N . GLU A 1 103 ? -24.953 5.992 4.219 1 81.88 103 GLU A N 1
ATOM 765 C CA . GLU A 1 103 ? -25.453 4.621 4.285 1 81.88 103 GLU A CA 1
ATOM 766 C C . GLU A 1 103 ? -24.297 3.623 4.305 1 81.88 103 GLU A C 1
ATOM 768 O O . GLU A 1 103 ? -24.078 2.893 3.332 1 81.88 103 GLU A O 1
ATOM 773 N N . PRO A 1 104 ? -23.688 3.566 5.48 1 82.62 104 PRO A N 1
ATOM 774 C CA . PRO A 1 104 ? -22.516 2.693 5.539 1 82.62 104 PRO A CA 1
ATOM 775 C C . PRO A 1 104 ? -22.875 1.212 5.449 1 82.62 104 PRO A C 1
ATOM 777 O O . PRO A 1 104 ? -23.906 0.788 5.984 1 82.62 104 PRO A O 1
ATOM 780 N N . TYR A 1 105 ? -22.078 0.531 4.684 1 76.81 105 TYR A N 1
ATOM 781 C CA . TYR A 1 105 ? -22.219 -0.92 4.684 1 76.81 105 TYR A CA 1
ATOM 782 C C . TYR A 1 105 ? -21.906 -1.498 6.059 1 76.81 105 TYR A C 1
ATOM 784 O O . TYR A 1 105 ? -22.609 -2.398 6.531 1 76.81 105 TYR A O 1
ATOM 792 N N . GLU A 1 106 ? -20.906 -0.935 6.605 1 81.69 106 GLU A N 1
ATOM 793 C CA . GLU A 1 106 ? -20.562 -1.236 7.992 1 81.69 106 GLU A CA 1
ATOM 794 C C . GLU A 1 106 ? -20.766 -0.017 8.891 1 81.69 106 GLU A C 1
ATOM 796 O O . GLU A 1 106 ? -20.141 1.03 8.664 1 81.69 106 GLU A O 1
ATOM 801 N N . GLU A 1 107 ? -21.438 -0.153 9.961 1 84.5 107 GLU A N 1
ATOM 802 C CA . GLU A 1 107 ? -21.906 0.955 10.789 1 84.5 107 GLU A CA 1
ATOM 803 C C . GLU A 1 107 ? -20.734 1.754 11.352 1 84.5 107 GLU A C 1
ATOM 805 O O . GLU A 1 107 ? -20.844 2.965 11.555 1 84.5 107 GLU A O 1
ATOM 810 N N . LYS A 1 108 ? -19.656 1.083 11.492 1 88.62 108 LYS A N 1
ATOM 811 C CA . LYS A 1 108 ? -18.516 1.746 12.125 1 88.62 108 LYS A CA 1
ATOM 812 C C . LYS A 1 108 ? -17.766 2.619 11.125 1 88.62 108 LYS A C 1
ATOM 814 O O . LYS A 1 108 ? -16.906 3.428 11.508 1 88.62 108 LYS A O 1
ATOM 819 N N . ASN A 1 109 ? -18.078 2.512 9.859 1 91.06 109 ASN A N 1
ATOM 820 C CA . ASN A 1 109 ? -17.359 3.213 8.812 1 91.06 109 ASN A CA 1
ATOM 821 C C . ASN A 1 109 ? -17.953 4.582 8.523 1 91.06 109 ASN A C 1
ATOM 823 O O . ASN A 1 109 ? -18.266 4.898 7.371 1 91.06 109 ASN A O 1
ATOM 827 N N . VAL A 1 110 ? -18.172 5.406 9.625 1 93.81 110 VAL A N 1
ATOM 828 C CA . VAL A 1 110 ? -18.641 6.785 9.539 1 93.81 110 VAL A CA 1
ATOM 829 C C . VAL A 1 110 ? -17.656 7.719 10.227 1 93.81 110 VAL A C 1
ATOM 831 O O . VAL A 1 110 ? -16.781 7.266 10.969 1 93.81 110 VAL A O 1
ATOM 834 N N . ALA A 1 111 ? -17.766 8.992 9.844 1 96.06 111 ALA A N 1
ATOM 835 C CA . ALA A 1 111 ? -16.906 9.969 10.516 1 96.06 111 ALA A CA 1
ATOM 836 C C . ALA A 1 111 ? -17.062 9.898 12.031 1 96.06 111 ALA A C 1
ATOM 838 O O . ALA A 1 111 ? -18.188 9.938 12.539 1 96.06 111 ALA A O 1
ATOM 839 N N . ASN A 1 112 ? -15.852 9.859 12.766 1 94.69 112 ASN A N 1
ATOM 840 C CA . ASN A 1 112 ? -15.977 9.57 14.188 1 94.69 112 ASN A CA 1
ATOM 841 C C . ASN A 1 112 ? -15.438 10.711 15.047 1 94.69 112 ASN A C 1
ATOM 843 O O . ASN A 1 112 ? -15.477 10.641 16.281 1 94.69 112 ASN A O 1
ATOM 847 N N . ASP A 1 113 ? -14.875 11.75 14.438 1 96.88 113 ASP A N 1
ATOM 848 C CA . ASP A 1 113 ? -14.398 12.93 15.156 1 96.88 113 ASP A CA 1
ATOM 849 C C . ASP A 1 113 ? -14.539 14.188 14.312 1 96.88 113 ASP A C 1
ATOM 851 O O . ASP A 1 113 ? -15.016 14.125 13.172 1 96.88 113 ASP A O 1
ATOM 855 N N . ASP A 1 114 ? -14.195 15.297 14.891 1 97.75 114 ASP A N 1
ATOM 856 C CA . ASP A 1 114 ? -14.414 16.578 14.242 1 97.75 114 ASP A CA 1
ATOM 857 C C . ASP A 1 114 ? -13.578 16.703 12.969 1 97.75 114 ASP A C 1
ATOM 859 O O . ASP A 1 114 ? -14.031 17.281 11.977 1 97.75 114 ASP A O 1
ATOM 863 N N . PHE A 1 115 ? -12.414 16.219 13.031 1 98.38 115 PHE A N 1
ATOM 864 C CA . PHE A 1 115 ? -11.562 16.297 11.852 1 98.38 115 PHE A CA 1
ATOM 865 C C . PHE A 1 115 ? -12.203 15.578 10.672 1 98.38 115 PHE A C 1
ATOM 867 O O . PHE A 1 115 ? -12.297 16.141 9.57 1 98.38 115 PHE A O 1
ATOM 874 N N . GLU A 1 116 ? -12.688 14.336 10.875 1 98.38 116 GLU A N 1
ATOM 875 C CA . GLU A 1 116 ? -13.289 13.539 9.805 1 98.38 116 GLU A CA 1
ATOM 876 C C . GLU A 1 116 ? -14.602 14.156 9.336 1 98.38 116 GLU A C 1
ATOM 878 O O . GLU A 1 116 ? -14.891 14.18 8.141 1 98.38 116 GLU A O 1
ATOM 883 N N . ARG A 1 117 ? -15.414 14.68 10.266 1 98.06 117 ARG A N 1
ATOM 884 C CA . ARG A 1 117 ? -16.688 15.289 9.891 1 98.06 117 ARG A CA 1
ATOM 885 C C . ARG A 1 117 ? -16.469 16.516 9.016 1 98.06 117 ARG A C 1
ATOM 887 O O . ARG A 1 117 ? -17.125 16.672 7.98 1 98.06 117 ARG A O 1
ATOM 894 N N . GLU A 1 118 ? -15.547 17.328 9.445 1 98.25 118 GLU A N 1
ATOM 895 C CA . GLU A 1 118 ? -15.227 18.5 8.641 1 98.25 118 GLU A CA 1
ATOM 896 C C . GLU A 1 118 ? -14.648 18.094 7.285 1 98.25 118 GLU A C 1
ATOM 898 O O . GLU A 1 118 ? -15 18.672 6.254 1 98.25 118 GLU A O 1
ATOM 903 N N . GLY A 1 119 ? -13.758 17.109 7.324 1 98.31 119 GLY A N 1
ATOM 904 C CA . GLY A 1 119 ? -13.172 16.625 6.086 1 98.31 119 GLY A CA 1
ATOM 905 C C . GLY A 1 119 ? -14.195 16.078 5.109 1 98.31 119 GLY A C 1
ATOM 906 O O . GLY A 1 119 ? -14.133 16.359 3.912 1 98.31 119 GLY A O 1
ATOM 907 N N . VAL A 1 120 ? -15.133 15.336 5.621 1 97.38 120 VAL A N 1
ATOM 908 C CA . VAL A 1 120 ? -16.172 14.766 4.781 1 97.38 120 VAL A CA 1
ATOM 909 C C . VAL A 1 120 ? -16.984 15.883 4.117 1 97.38 120 VAL A C 1
ATOM 911 O O . VAL A 1 120 ? -17.266 15.82 2.92 1 97.38 120 VAL A O 1
ATOM 914 N N . LYS A 1 121 ? -17.328 16.875 4.891 1 97.19 121 LYS A N 1
ATOM 915 C CA . LYS A 1 121 ? -18.047 18.016 4.344 1 97.19 121 LYS A CA 1
ATOM 916 C C . LYS A 1 121 ? -17.25 18.672 3.217 1 97.19 121 LYS A C 1
ATOM 918 O O . LYS A 1 121 ? -17.812 18.969 2.156 1 97.19 121 LYS A O 1
ATOM 923 N N . ARG A 1 122 ? -16 18.812 3.414 1 97.75 122 ARG A N 1
ATOM 924 C CA . ARG A 1 122 ? -15.148 19.469 2.43 1 97.75 122 ARG A CA 1
ATOM 925 C C . ARG A 1 122 ? -14.992 18.609 1.18 1 97.75 122 ARG A C 1
ATOM 927 O O . ARG A 1 122 ? -15.016 19.109 0.059 1 97.75 122 ARG A O 1
ATOM 934 N N . LEU A 1 123 ? -14.82 17.328 1.411 1 96.62 123 LEU A N 1
ATOM 935 C CA . LEU A 1 123 ? -14.68 16.422 0.277 1 96.62 123 LEU A CA 1
ATOM 936 C C . LEU A 1 123 ? -15.953 16.391 -0.552 1 96.62 123 LEU A C 1
ATOM 938 O O . LEU A 1 123 ? -15.906 16.359 -1.783 1 96.62 123 LEU A O 1
ATOM 942 N N . LYS A 1 124 ? -17.078 16.406 0.046 1 93.5 124 LYS A N 1
ATOM 943 C CA . LYS A 1 124 ? -18.359 16.422 -0.653 1 93.5 124 LYS A CA 1
ATOM 944 C C . LYS A 1 124 ? -18.547 17.703 -1.452 1 93.5 124 LYS A C 1
ATOM 946 O O . LYS A 1 124 ? -19.234 17.719 -2.477 1 93.5 124 LYS A O 1
ATOM 951 N N . ALA A 1 125 ? -17.938 18.719 -0.951 1 94.81 125 ALA A N 1
ATOM 952 C CA . ALA A 1 125 ? -18.016 20.016 -1.625 1 94.81 125 ALA A CA 1
ATOM 953 C C . ALA A 1 125 ? -16.984 20.109 -2.748 1 94.81 125 ALA A C 1
ATOM 955 O O . ALA A 1 125 ? -16.906 21.125 -3.439 1 94.81 125 ALA A O 1
ATOM 956 N N . GLY A 1 126 ? -16.094 19.125 -2.867 1 93 126 GLY A N 1
ATOM 957 C CA . GLY A 1 126 ? -15.234 19.094 -4.039 1 93 126 GLY A CA 1
ATOM 958 C C . GLY A 1 126 ? -13.758 19.125 -3.691 1 93 126 GLY A C 1
ATOM 959 O O . GLY A 1 126 ? -12.906 19.016 -4.574 1 93 126 GLY A O 1
ATOM 960 N N . ALA A 1 127 ? -13.461 19.281 -2.379 1 95.88 127 ALA A N 1
ATOM 961 C CA . ALA A 1 127 ? -12.055 19.25 -1.984 1 95.88 127 ALA A CA 1
ATOM 962 C C . ALA A 1 127 ? -11.43 17.891 -2.264 1 95.88 127 ALA A C 1
ATOM 964 O O . ALA A 1 127 ? -12.078 16.859 -2.1 1 95.88 127 ALA A O 1
ATOM 965 N N . LYS A 1 128 ? -10.164 17.922 -2.596 1 95.44 128 LYS A N 1
ATOM 966 C CA . LYS A 1 128 ? -9.477 16.672 -2.912 1 95.44 128 LYS A CA 1
ATOM 967 C C . LYS A 1 128 ? -8.719 16.141 -1.698 1 95.44 128 LYS A C 1
ATOM 969 O O . LYS A 1 128 ? -8.242 15.008 -1.707 1 95.44 128 LYS A O 1
ATOM 974 N N . ILE A 1 129 ? -8.617 17.031 -0.767 1 98 129 ILE A N 1
ATOM 975 C CA . ILE A 1 129 ? -7.828 16.656 0.397 1 98 129 ILE A CA 1
ATOM 976 C C . ILE A 1 129 ? -8.203 17.531 1.585 1 98 129 ILE A C 1
ATOM 978 O O . ILE A 1 129 ? -8.586 18.688 1.407 1 98 129 ILE A O 1
ATOM 982 N N . HIS A 1 130 ? -8.211 16.953 2.764 1 98.62 130 HIS A N 1
ATOM 983 C CA . HIS A 1 130 ? -8.32 17.625 4.051 1 98.62 130 HIS A CA 1
ATOM 984 C C . HIS A 1 130 ? -7.215 17.172 5.004 1 98.62 130 HIS A C 1
ATOM 986 O O . HIS A 1 130 ? -7.047 15.977 5.246 1 98.62 130 HIS A O 1
ATOM 992 N N . GLU A 1 131 ? -6.441 18.172 5.508 1 98.62 131 GLU A N 1
ATOM 993 C CA . GLU A 1 131 ? -5.277 17.828 6.312 1 98.62 131 GLU A CA 1
ATOM 994 C C . GLU A 1 131 ? -5.23 18.641 7.602 1 98.62 131 GLU A C 1
ATOM 996 O O . GLU A 1 131 ? -5.762 19.75 7.66 1 98.62 131 GLU A O 1
ATOM 1001 N N . GLN A 1 132 ? -4.551 18.047 8.531 1 98.06 132 GLN A N 1
ATOM 1002 C CA . GLN A 1 132 ? -4.312 18.703 9.812 1 98.06 132 GLN A CA 1
ATOM 1003 C C . GLN A 1 132 ? -3.1 18.094 10.516 1 98.06 132 GLN A C 1
ATOM 1005 O O . GLN A 1 132 ? -2.951 16.875 10.578 1 98.06 132 GLN A O 1
ATOM 1010 N N . VAL A 1 133 ? -2.211 18.969 10.984 1 97.94 133 VAL A N 1
ATOM 1011 C CA . VAL A 1 133 ? -1.141 18.516 11.867 1 97.94 133 VAL A CA 1
ATOM 1012 C C . VAL A 1 133 ? -1.598 18.594 13.32 1 97.94 133 VAL A C 1
ATOM 1014 O O . VAL A 1 133 ? -2.098 19.641 13.758 1 97.94 133 VAL A O 1
ATOM 1017 N N . VAL A 1 134 ? -1.436 17.5 14.008 1 97.19 134 VAL A N 1
ATOM 1018 C CA . VAL A 1 134 ? -1.837 17.484 15.414 1 97.19 134 VAL A CA 1
ATOM 1019 C C . VAL A 1 134 ? -0.683 16.969 16.266 1 97.19 134 VAL A C 1
ATOM 1021 O O . VAL A 1 134 ? 0.25 16.344 15.766 1 97.19 134 VAL A O 1
ATOM 1024 N N . THR A 1 135 ? -0.75 17.281 17.531 1 95.38 135 THR A N 1
ATOM 1025 C CA . THR A 1 135 ? 0.189 16.75 18.516 1 95.38 135 THR A CA 1
ATOM 1026 C C . THR A 1 135 ? -0.535 15.883 19.547 1 95.38 135 THR A C 1
ATOM 1028 O O . THR A 1 135 ? -1.483 16.344 20.188 1 95.38 135 THR A O 1
ATOM 1031 N N . VAL A 1 136 ? -0.146 14.688 19.594 1 93.25 136 VAL A N 1
ATOM 1032 C CA . VAL A 1 136 ? -0.712 13.734 20.547 1 93.25 136 VAL A CA 1
ATOM 1033 C C . VAL A 1 136 ? 0.402 13.133 21.391 1 93.25 136 VAL A C 1
ATOM 1035 O O . VAL A 1 136 ? 1.322 12.5 20.875 1 93.25 136 VAL A O 1
ATOM 1038 N N . ASP A 1 137 ? 0.281 13.336 22.703 1 92.5 137 ASP A N 1
ATOM 1039 C CA . ASP A 1 137 ? 1.273 12.805 23.641 1 92.5 137 ASP A CA 1
ATOM 1040 C C . ASP A 1 137 ? 2.686 13.227 23.234 1 92.5 137 ASP A C 1
ATOM 1042 O O . ASP A 1 137 ? 3.596 12.398 23.172 1 92.5 137 ASP A O 1
ATOM 1046 N N . GLY A 1 138 ? 2.814 14.422 22.766 1 91.56 138 GLY A N 1
ATOM 1047 C CA . GLY A 1 138 ? 4.105 15.016 22.453 1 91.56 138 GLY A CA 1
ATOM 1048 C C . GLY A 1 138 ? 4.629 14.625 21.078 1 91.56 138 GLY A C 1
ATOM 1049 O O . GLY A 1 138 ? 5.723 15.039 20.688 1 91.56 138 GLY A O 1
ATOM 1050 N N . LYS A 1 139 ? 3.881 13.82 20.375 1 94.06 139 LYS A N 1
ATOM 1051 C CA . LYS A 1 139 ? 4.289 13.391 19.047 1 94.06 139 LYS A CA 1
ATOM 1052 C C . LYS A 1 139 ? 3.438 14.062 17.969 1 94.06 139 LYS A C 1
ATOM 1054 O O . LYS A 1 139 ? 2.217 14.156 18.109 1 94.06 139 LYS A O 1
ATOM 1059 N N . HIS A 1 140 ? 4.121 14.531 16.938 1 96.69 140 HIS A N 1
ATOM 1060 C CA . HIS A 1 140 ? 3.4 15.156 15.836 1 96.69 140 HIS A CA 1
ATOM 1061 C C . HIS A 1 140 ? 2.869 14.109 14.859 1 96.69 140 HIS A C 1
ATOM 1063 O O . HIS A 1 140 ? 3.559 13.133 14.555 1 96.69 140 HIS A O 1
ATOM 1069 N N . GLN A 1 141 ? 1.637 14.375 14.469 1 97.94 141 GLN A N 1
ATOM 1070 C CA . GLN A 1 141 ? 1.003 13.492 13.5 1 97.94 141 GLN A CA 1
ATOM 1071 C C . GLN A 1 141 ? 0.328 14.289 12.383 1 97.94 141 GLN A C 1
ATOM 1073 O O . GLN A 1 141 ? -0.151 15.398 12.609 1 97.94 141 GLN A O 1
ATOM 1078 N N . LEU A 1 142 ? 0.35 13.75 11.188 1 98.5 142 LEU A N 1
ATOM 1079 C CA . LEU A 1 142 ? -0.406 14.281 10.055 1 98.5 142 LEU A CA 1
ATOM 1080 C C . LEU A 1 142 ? -1.693 13.492 9.844 1 98.5 142 LEU A C 1
ATOM 1082 O O . LEU A 1 142 ? -1.656 12.273 9.648 1 98.5 142 LEU A O 1
ATOM 1086 N N . ARG A 1 143 ? -2.816 14.156 9.961 1 98.69 143 ARG A N 1
ATOM 1087 C CA . ARG A 1 143 ? -4.113 13.602 9.594 1 98.69 143 ARG A CA 1
ATOM 1088 C C . ARG A 1 143 ? -4.523 14.039 8.195 1 98.69 143 ARG A C 1
ATOM 1090 O O . ARG A 1 143 ? -4.375 15.211 7.84 1 98.69 143 ARG A O 1
ATOM 1097 N N . THR A 1 144 ? -4.961 13.117 7.422 1 98.88 144 THR A N 1
ATOM 1098 C CA . THR A 1 144 ? -5.363 13.414 6.055 1 98.88 144 THR A CA 1
ATOM 1099 C C . THR A 1 144 ? -6.633 12.648 5.684 1 98.88 144 THR A C 1
ATOM 1101 O O . THR A 1 144 ? -6.789 11.484 6.062 1 98.88 144 THR A O 1
ATOM 1104 N N . LEU A 1 145 ? -7.52 13.266 5.004 1 98.69 145 LEU A N 1
ATOM 1105 C CA . LEU A 1 145 ? -8.68 12.641 4.387 1 98.69 145 LEU A CA 1
ATOM 1106 C C . LEU A 1 145 ? -8.68 12.859 2.879 1 98.69 145 LEU A C 1
ATOM 1108 O O . LEU A 1 145 ? -8.461 13.977 2.408 1 98.69 145 LEU A O 1
ATOM 1112 N N . THR A 1 146 ? -8.867 11.781 2.104 1 98 146 THR A N 1
ATOM 1113 C CA . THR A 1 146 ? -8.992 11.859 0.651 1 98 146 THR A CA 1
ATOM 1114 C C . THR A 1 146 ? -10.266 11.164 0.177 1 98 146 THR A C 1
ATOM 1116 O O . THR A 1 146 ? -10.773 10.258 0.844 1 98 146 THR A O 1
ATOM 1119 N N . PRO A 1 147 ? -10.766 11.555 -0.953 1 95.81 147 PRO A N 1
ATOM 1120 C CA . PRO A 1 147 ? -12.031 10.984 -1.427 1 95.81 147 PRO A CA 1
ATOM 1121 C C . PRO A 1 147 ? -11.844 9.672 -2.178 1 95.81 147 PRO A C 1
ATOM 1123 O O . PRO A 1 147 ? -10.797 9.461 -2.805 1 95.81 147 PRO A O 1
ATOM 1126 N N . VAL A 1 148 ? -12.797 8.812 -2.033 1 93.31 148 VAL A N 1
ATOM 1127 C CA . VAL A 1 148 ? -12.953 7.637 -2.885 1 93.31 148 VAL A CA 1
ATOM 1128 C C . VAL A 1 148 ? -14.164 7.82 -3.799 1 93.31 148 VAL A C 1
ATOM 1130 O O . VAL A 1 148 ? -15.305 7.703 -3.354 1 93.31 148 VAL A O 1
ATOM 1133 N N . PRO A 1 149 ? -13.883 8.07 -5.027 1 84.06 149 PRO A N 1
ATOM 1134 C CA . PRO A 1 149 ? -14.992 8.328 -5.941 1 84.06 149 PRO A CA 1
ATOM 1135 C C . PRO A 1 149 ? -15.633 7.047 -6.469 1 84.06 149 PRO A C 1
ATOM 1137 O O . PRO A 1 149 ? -15.031 5.973 -6.387 1 84.06 149 PRO A O 1
ATOM 1140 N N . VAL A 1 150 ? -16.859 7.266 -6.91 1 72.44 150 VAL A N 1
ATOM 1141 C CA . VAL A 1 150 ? -17.5 6.191 -7.664 1 72.44 150 VAL A CA 1
ATOM 1142 C C . VAL A 1 150 ? -16.859 6.066 -9.039 1 72.44 150 VAL A C 1
ATOM 1144 O O . VAL A 1 150 ? -16.859 7.016 -9.828 1 72.44 150 VAL A O 1
ATOM 1147 N N . VAL A 1 151 ? -15.914 5.227 -9.219 1 60.78 151 VAL A N 1
ATOM 1148 C CA . VAL A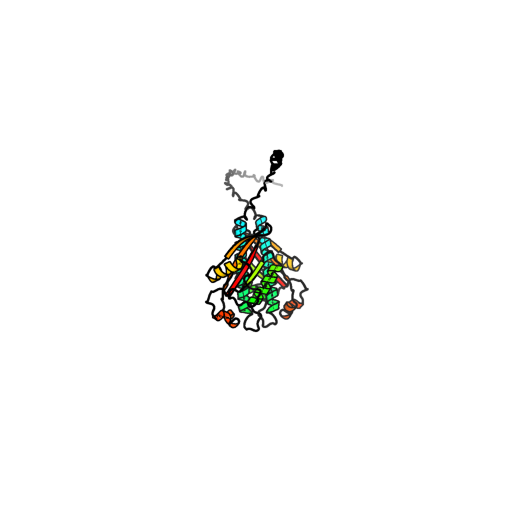 1 151 ? -15.242 5.238 -10.516 1 60.78 151 VAL A CA 1
ATOM 1149 C C . VAL A 1 151 ? -15.836 4.164 -11.422 1 60.78 151 VAL A C 1
ATOM 1151 O O . VAL A 1 151 ? -15.727 4.242 -12.641 1 60.78 151 VAL A O 1
ATOM 1154 N N . MET A 1 152 ? -16.297 3.062 -10.945 1 61.84 152 MET A N 1
ATOM 1155 C CA . MET A 1 152 ? -16.641 2.01 -11.898 1 61.84 152 MET A CA 1
ATOM 1156 C C . MET A 1 152 ? -18.109 1.65 -11.812 1 61.84 152 MET A C 1
ATOM 1158 O O . MET A 1 152 ? -18.672 1.586 -10.719 1 61.84 152 MET A O 1
ATOM 1162 N N . GLU A 1 153 ? -18.672 1.667 -13.008 1 61.19 153 GLU A N 1
ATOM 1163 C CA . GLU A 1 153 ? -20.031 1.168 -13.148 1 61.19 153 GLU A CA 1
ATOM 1164 C C . GLU A 1 153 ? -20.266 -0.064 -12.273 1 61.19 153 GLU A C 1
ATOM 1166 O O . GLU A 1 153 ? -21.344 -0.243 -11.711 1 61.19 153 GLU A O 1
ATOM 1171 N N . ARG A 1 154 ? -19.234 -0.728 -12.102 1 58.19 154 ARG A N 1
ATOM 1172 C CA . ARG A 1 154 ? -19.375 -1.974 -11.359 1 58.19 154 ARG A CA 1
ATOM 1173 C C . ARG A 1 154 ? -19.625 -1.701 -9.875 1 58.19 154 ARG A C 1
ATOM 1175 O O . ARG A 1 154 ? -20.203 -2.537 -9.18 1 58.19 154 ARG A O 1
ATOM 1182 N N . CYS A 1 155 ? -19.281 -0.458 -9.531 1 60.16 155 CYS A N 1
ATOM 1183 C CA . CYS A 1 155 ? -19.609 -0.169 -8.133 1 60.16 155 CYS A CA 1
ATOM 1184 C C . CYS A 1 155 ? -21.109 -0.157 -7.91 1 60.16 155 CYS A C 1
ATOM 1186 O O . CYS A 1 155 ? -21.594 -0.631 -6.879 1 60.16 155 CYS A O 1
ATOM 1188 N N . VAL A 1 156 ? -21.797 0.223 -8.953 1 60.06 156 VAL A N 1
ATOM 1189 C CA . VAL A 1 156 ? -23.234 0.42 -8.859 1 60.06 156 VAL A CA 1
ATOM 1190 C C . VAL A 1 156 ? -23.953 -0.919 -9.023 1 60.06 156 VAL A C 1
ATOM 1192 O O . VAL A 1 156 ? -25.062 -1.106 -8.508 1 60.06 156 VAL A O 1
ATOM 1195 N N . MET A 1 157 ? -23.359 -1.765 -9.727 1 55.62 157 MET A N 1
ATOM 1196 C CA . MET A 1 157 ? -24 -3.057 -9.969 1 55.62 157 MET A CA 1
ATOM 1197 C C . MET A 1 157 ? -24.281 -3.779 -8.656 1 55.62 157 MET A C 1
ATOM 1199 O O . MET A 1 157 ? -25.312 -4.438 -8.508 1 55.62 157 MET A O 1
ATOM 1203 N N . CYS A 1 158 ? -23.438 -3.514 -7.738 1 51.03 158 CYS A N 1
ATOM 1204 C CA . CYS A 1 158 ? -23.625 -4.215 -6.473 1 51.03 158 CYS A CA 1
ATOM 1205 C C . CYS A 1 158 ? -24.109 -3.264 -5.387 1 51.03 158 CYS A C 1
ATOM 1207 O O . CYS A 1 158 ? -24.734 -3.693 -4.414 1 51.03 158 CYS A O 1
ATOM 1209 N N . HIS A 1 159 ? -23.812 -2.084 -5.617 1 58.25 159 HIS A N 1
ATOM 1210 C CA . HIS A 1 159 ? -24.25 -1.077 -4.652 1 58.25 159 HIS A CA 1
ATOM 1211 C C . HIS A 1 159 ? -25.203 -0.071 -5.297 1 58.25 159 HIS A C 1
ATOM 1213 O O . HIS A 1 159 ? -24.812 1.07 -5.562 1 58.25 159 HIS A O 1
ATOM 1219 N N . GLY A 1 160 ? -26.453 -0.514 -5.465 1 58.88 160 GLY A N 1
ATOM 1220 C CA . GLY A 1 160 ? -27.469 0.259 -6.156 1 58.88 160 GLY A CA 1
ATOM 1221 C C . GLY A 1 160 ? -27.625 1.667 -5.613 1 58.88 160 GLY A C 1
ATOM 1222 O O . GLY A 1 160 ? -27.953 2.594 -6.363 1 58.88 160 GLY A O 1
ATOM 1223 N N . HIS A 1 161 ? -27.25 1.831 -4.461 1 59.75 161 HIS A N 1
ATOM 1224 C CA . HIS A 1 161 ? -27.438 3.146 -3.863 1 59.75 161 HIS A CA 1
ATOM 1225 C C . HIS A 1 161 ? -26.406 4.148 -4.391 1 59.75 161 HIS A C 1
ATOM 1227 O O . HIS A 1 161 ? -26.562 5.355 -4.195 1 59.75 161 HIS A O 1
ATOM 1233 N N . TYR A 1 162 ? -25.422 3.662 -5.035 1 61.38 162 TYR A N 1
ATOM 1234 C CA . TYR A 1 162 ? -24.438 4.559 -5.648 1 61.38 162 TYR A CA 1
ATOM 1235 C C . TYR A 1 162 ? -24.938 5.066 -6.992 1 61.38 162 TYR A C 1
ATOM 1237 O O . TYR A 1 162 ? -24.344 5.988 -7.57 1 61.38 162 TYR A O 1
ATOM 1245 N N . ALA A 1 163 ? -26.031 4.539 -7.523 1 65.31 163 ALA A N 1
ATOM 1246 C CA . ALA A 1 163 ? -26.531 4.895 -8.844 1 65.31 163 ALA A CA 1
ATOM 1247 C C . ALA A 1 163 ? -26.875 6.379 -8.922 1 65.31 163 ALA A C 1
ATOM 1249 O O . ALA A 1 163 ? -26.75 7.004 -9.977 1 65.31 163 ALA A O 1
ATOM 1250 N N . ASP A 1 164 ? -27.219 6.949 -7.758 1 68 164 ASP A N 1
ATOM 1251 C CA . ASP A 1 164 ? -27.672 8.336 -7.742 1 68 164 ASP A CA 1
ATOM 1252 C C . ASP A 1 164 ? -26.516 9.297 -7.484 1 68 164 ASP A C 1
ATOM 1254 O O . ASP A 1 164 ? -26.688 10.516 -7.5 1 68 164 ASP A O 1
ATOM 1258 N N . VAL A 1 165 ? -25.422 8.641 -7.281 1 67.31 165 VAL A N 1
ATOM 1259 C CA . VAL A 1 165 ? -24.266 9.492 -7 1 67.31 165 VAL A CA 1
ATOM 1260 C C . VAL A 1 165 ? -23.672 10.008 -8.305 1 67.31 165 VAL A C 1
ATOM 1262 O O . VAL A 1 165 ? -23.469 9.234 -9.25 1 67.31 165 VAL A O 1
ATOM 1265 N N . LYS A 1 166 ? -23.531 11.359 -8.289 1 74.06 166 LYS A N 1
ATOM 1266 C CA . LYS A 1 166 ? -22.953 11.961 -9.484 1 74.06 166 LYS A CA 1
ATOM 1267 C C . LYS A 1 166 ? -21.562 11.398 -9.773 1 74.06 166 LYS A C 1
ATOM 1269 O O . LYS A 1 166 ? -20.766 11.188 -8.852 1 74.06 166 LYS A O 1
ATOM 1274 N N . LYS A 1 167 ? -21.328 11.156 -11.055 1 73.75 167 LYS A N 1
ATOM 1275 C CA . LYS A 1 167 ? -20.016 10.68 -11.453 1 73.75 167 LYS A CA 1
ATOM 1276 C C . LYS A 1 167 ? -18.906 11.562 -10.875 1 73.75 167 LYS A C 1
ATOM 1278 O O . LYS A 1 167 ? -19.016 12.789 -10.898 1 73.75 167 LYS A O 1
ATOM 1283 N N . GLY A 1 168 ? -18.016 10.898 -10.18 1 77.38 168 GLY A N 1
ATOM 1284 C CA . GLY A 1 168 ? -16.891 11.641 -9.617 1 77.38 168 GLY A CA 1
ATOM 1285 C C . GLY A 1 168 ? -17.109 12.023 -8.164 1 77.38 168 GLY A C 1
ATOM 1286 O O . GLY A 1 168 ? -16.141 12.359 -7.465 1 77.38 168 GLY A O 1
ATOM 1287 N N . ALA A 1 169 ? -18.375 12.07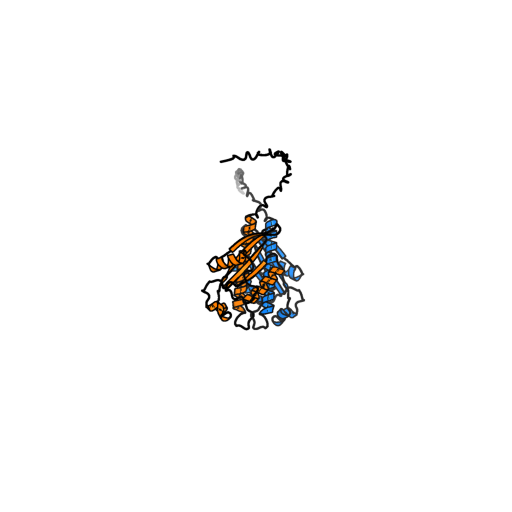8 -7.809 1 83.81 169 ALA A N 1
ATOM 1288 C CA . ALA A 1 169 ? -18.656 12.391 -6.406 1 83.81 169 ALA A CA 1
ATOM 1289 C C . ALA A 1 169 ? -18.172 11.273 -5.488 1 83.81 169 ALA A C 1
ATOM 1291 O O . ALA A 1 169 ? -18.234 10.094 -5.848 1 83.81 169 ALA A O 1
ATOM 1292 N N . PRO A 1 170 ? -17.719 11.703 -4.281 1 91.25 170 PRO A N 1
ATOM 1293 C CA . PRO A 1 170 ? -17.172 10.672 -3.398 1 91.25 170 PRO A CA 1
ATOM 1294 C C . PRO A 1 170 ? -18.266 9.812 -2.762 1 91.25 170 PRO A C 1
ATOM 1296 O O . PRO A 1 170 ? -19.281 10.344 -2.303 1 91.25 170 PRO A O 1
ATOM 1299 N N . ILE A 1 171 ? -18.062 8.523 -2.77 1 88.56 171 ILE A N 1
ATOM 1300 C CA . ILE A 1 171 ? -18.906 7.59 -2.029 1 88.56 171 ILE A CA 1
ATOM 1301 C C . ILE A 1 171 ? -18.234 7.219 -0.709 1 88.56 171 ILE A C 1
ATOM 1303 O O . ILE A 1 171 ? -18.891 6.719 0.207 1 88.56 171 ILE A O 1
ATOM 1307 N N . GLY A 1 172 ? -16.953 7.391 -0.642 1 93.38 172 GLY A N 1
ATOM 1308 C CA . GLY A 1 172 ? -16.156 7.145 0.553 1 93.38 172 GLY A CA 1
ATOM 1309 C C . GLY A 1 172 ? -14.969 8.086 0.688 1 93.38 172 GLY A C 1
ATOM 1310 O O . GLY A 1 172 ? -14.75 8.945 -0.17 1 93.38 172 GLY A O 1
ATOM 1311 N N . ALA A 1 173 ? -14.359 7.926 1.753 1 96.88 173 ALA A N 1
ATOM 1312 C CA . ALA A 1 173 ? -13.094 8.609 2.033 1 96.88 173 ALA A CA 1
ATOM 1313 C C . ALA A 1 173 ? -12.117 7.68 2.748 1 96.88 173 ALA A C 1
ATOM 1315 O O . ALA A 1 173 ? -12.531 6.73 3.416 1 96.88 173 ALA A O 1
ATOM 1316 N N . ILE A 1 174 ? -10.875 7.898 2.529 1 98.31 174 ILE A N 1
ATOM 1317 C CA . ILE A 1 174 ? -9.844 7.219 3.312 1 98.31 174 ILE A CA 1
ATOM 1318 C C . ILE A 1 174 ? -9.227 8.195 4.309 1 98.31 174 ILE A C 1
ATOM 1320 O O . ILE A 1 174 ? -8.836 9.305 3.936 1 98.31 174 ILE A O 1
ATOM 1324 N N . SER A 1 175 ? -9.25 7.785 5.551 1 98.69 175 SER A N 1
ATOM 1325 C CA . SER A 1 175 ? -8.664 8.57 6.637 1 98.69 175 SER A CA 1
ATOM 1326 C C . SER A 1 175 ? -7.293 8.031 7.027 1 98.69 175 SER A C 1
ATOM 1328 O O . SER A 1 175 ? -7.145 6.848 7.328 1 98.69 175 SER A O 1
ATOM 1330 N N . TYR A 1 176 ? -6.328 8.914 6.996 1 98.75 176 TYR A N 1
ATOM 1331 C CA . TYR A 1 176 ? -4.957 8.555 7.332 1 98.75 176 TYR A CA 1
ATOM 1332 C C . TYR A 1 176 ? -4.496 9.273 8.594 1 98.75 176 TYR A C 1
ATOM 1334 O O . TYR A 1 176 ? -4.816 10.445 8.797 1 98.75 176 TYR A O 1
ATOM 1342 N N . THR A 1 177 ? -3.73 8.609 9.414 1 98.56 177 THR A N 1
ATOM 1343 C CA . THR A 1 177 ? -2.918 9.195 10.469 1 98.56 177 THR A CA 1
ATOM 1344 C C . THR A 1 177 ? -1.481 8.688 10.398 1 98.56 177 THR A C 1
ATOM 1346 O O . THR A 1 177 ? -1.236 7.488 10.547 1 98.56 177 THR A O 1
ATOM 1349 N N . LEU A 1 178 ? -0.585 9.609 10.148 1 98.06 178 LEU A N 1
ATOM 1350 C CA . LEU A 1 178 ? 0.819 9.242 10.008 1 98.06 178 LEU A CA 1
ATOM 1351 C C . LEU A 1 178 ? 1.684 10.008 11.008 1 98.06 178 LEU A C 1
ATOM 1353 O O . LEU A 1 178 ? 1.438 11.18 11.281 1 98.06 178 LEU A O 1
ATOM 1357 N N . PRO A 1 179 ? 2.777 9.352 11.484 1 96.38 179 PRO A N 1
ATOM 1358 C CA . PRO A 1 179 ? 3.748 10.109 12.281 1 96.38 179 PRO A CA 1
ATOM 1359 C C . PRO A 1 179 ? 4.543 11.109 11.438 1 96.38 179 PRO A C 1
ATOM 1361 O O . PRO A 1 179 ? 4.762 10.883 10.25 1 96.38 179 PRO A O 1
ATOM 1364 N N . ILE A 1 180 ? 4.859 12.195 12.086 1 95 180 ILE A N 1
ATOM 1365 C CA . ILE A 1 180 ? 5.77 13.172 11.484 1 95 180 ILE A CA 1
ATOM 1366 C C . ILE A 1 180 ? 7.164 13.008 12.086 1 95 180 ILE A C 1
ATOM 1368 O O . ILE A 1 180 ? 7.363 13.234 13.281 1 95 180 ILE A O 1
ATOM 1372 N N . GLU A 1 181 ? 8.117 12.523 11.227 1 83.44 181 GLU A N 1
ATOM 1373 C CA . GLU A 1 181 ? 9.461 12.273 11.719 1 83.44 181 GLU A CA 1
ATOM 1374 C C . GLU A 1 181 ? 10.516 12.711 10.703 1 83.44 181 GLU A C 1
ATOM 1376 O O . GLU A 1 181 ? 10.25 12.734 9.5 1 83.44 181 GLU A O 1
ATOM 1381 N N . MET B 1 1 ? 92.5 -21.047 -37.812 1 26.95 1 MET B N 1
ATOM 1382 C CA . MET B 1 1 ? 93.125 -20 -37 1 26.95 1 MET B CA 1
ATOM 1383 C C . MET B 1 1 ? 92.188 -18.781 -36.906 1 26.95 1 MET B C 1
ATOM 1385 O O . MET B 1 1 ? 91.5 -18.453 -37.875 1 26.95 1 MET B O 1
ATOM 1389 N N . GLN B 1 2 ? 91.875 -18.391 -35.594 1 23.55 2 GLN B N 1
ATOM 1390 C CA . GLN B 1 2 ? 90.75 -17.844 -34.844 1 23.55 2 GLN B CA 1
ATOM 1391 C C . GLN B 1 2 ? 90.562 -16.359 -35.156 1 23.55 2 GLN B C 1
ATOM 1393 O O . GLN B 1 2 ? 91.188 -15.516 -34.531 1 23.55 2 GLN B O 1
ATOM 1398 N N . LYS B 1 3 ? 90.688 -16.109 -36.562 1 27.28 3 LYS B N 1
ATOM 1399 C CA . LYS B 1 3 ? 90.75 -14.719 -37 1 27.28 3 LYS B CA 1
ATOM 1400 C C . LYS B 1 3 ? 89.625 -13.906 -36.469 1 27.28 3 LYS B C 1
ATOM 1402 O O . LYS B 1 3 ? 88.438 -14.281 -36.656 1 27.28 3 LYS B O 1
ATOM 1407 N N . THR B 1 4 ? 89.875 -13.203 -35.375 1 27.03 4 THR B N 1
ATOM 1408 C CA . THR B 1 4 ? 89.188 -12.281 -34.5 1 27.03 4 THR B CA 1
ATOM 1409 C C . THR B 1 4 ? 88.625 -11.109 -35.281 1 27.03 4 THR B C 1
ATOM 1411 O O . THR B 1 4 ? 89.375 -10.328 -35.875 1 27.03 4 THR B O 1
ATOM 1414 N N . TYR B 1 5 ? 87.688 -11.516 -36.25 1 26.17 5 TYR B N 1
ATOM 1415 C CA . TYR B 1 5 ? 87.062 -10.461 -37.094 1 26.17 5 TYR B CA 1
ATOM 1416 C C . TYR B 1 5 ? 86.625 -9.297 -36.219 1 26.17 5 TYR B C 1
ATOM 1418 O O . TYR B 1 5 ? 85.938 -9.508 -35.219 1 26.17 5 TYR B O 1
ATOM 1426 N N . ALA B 1 6 ? 87.438 -8.273 -36.125 1 24.98 6 ALA B N 1
ATOM 1427 C CA . ALA B 1 6 ? 87.375 -6.977 -35.438 1 24.98 6 ALA B CA 1
ATOM 1428 C C . ALA B 1 6 ? 86.125 -6.227 -35.906 1 24.98 6 ALA B C 1
ATOM 1430 O O . ALA B 1 6 ? 86 -5.816 -37.062 1 24.98 6 ALA B O 1
ATOM 1431 N N . ILE B 1 7 ? 84.875 -6.887 -35.75 1 26.69 7 ILE B N 1
ATOM 1432 C CA . ILE B 1 7 ? 83.625 -6.242 -36.156 1 26.69 7 ILE B CA 1
ATOM 1433 C C . ILE B 1 7 ? 83.5 -4.867 -35.5 1 26.69 7 ILE B C 1
ATOM 1435 O O . ILE B 1 7 ? 83.562 -4.75 -34.281 1 26.69 7 ILE B O 1
ATOM 1439 N N . LEU B 1 8 ? 84.188 -3.887 -36.156 1 25.62 8 LEU B N 1
ATOM 1440 C CA . LEU B 1 8 ? 84.188 -2.49 -35.75 1 25.62 8 LEU B CA 1
ATOM 1441 C C . LEU B 1 8 ? 82.75 -2.002 -35.469 1 25.62 8 LEU B C 1
ATOM 1443 O O . LEU B 1 8 ? 81.812 -2.279 -36.219 1 25.62 8 LEU B O 1
ATOM 1447 N N . PHE B 1 9 ? 82.375 -1.824 -34.156 1 26.28 9 PHE B N 1
ATOM 1448 C CA . PHE B 1 9 ? 81.25 -1.37 -33.281 1 26.28 9 PHE B CA 1
ATOM 1449 C C . PHE B 1 9 ? 80.875 0.055 -33.656 1 26.28 9 PHE B C 1
ATOM 1451 O O . PHE B 1 9 ? 81.625 0.995 -33.438 1 26.28 9 PHE B O 1
ATOM 1458 N N . GLY B 1 10 ? 80.375 0.257 -34.969 1 26.05 10 GLY B N 1
ATOM 1459 C CA . GLY B 1 10 ? 80 1.619 -35.312 1 26.05 10 GLY B CA 1
ATOM 1460 C C . GLY B 1 10 ? 79.125 2.285 -34.219 1 26.05 10 GLY B C 1
ATOM 1461 O O . GLY B 1 10 ? 78.438 1.609 -33.469 1 26.05 10 GLY B O 1
ATOM 1462 N N . GLY B 1 11 ? 79.562 3.459 -33.688 1 25.14 11 GLY B N 1
ATOM 1463 C CA . GLY B 1 11 ? 79.188 4.398 -32.656 1 25.14 11 GLY B CA 1
ATOM 1464 C C . GLY B 1 11 ? 77.812 4.984 -32.844 1 25.14 11 GLY B C 1
ATOM 1465 O O . GLY B 1 11 ? 77.5 5.66 -33.844 1 25.14 11 GLY B O 1
ATOM 1466 N N . ALA B 1 12 ? 76.688 4.152 -32.688 1 25.67 12 ALA B N 1
ATOM 1467 C CA . ALA B 1 12 ? 75.312 4.672 -32.812 1 25.67 12 ALA B CA 1
ATOM 1468 C C . ALA B 1 12 ? 75.062 5.91 -31.953 1 25.67 12 ALA B C 1
ATOM 1470 O O . ALA B 1 12 ? 75.438 5.914 -30.766 1 25.67 12 ALA B O 1
ATOM 1471 N N . MET B 1 13 ? 75.125 7.113 -32.562 1 25.5 13 MET B N 1
ATOM 1472 C CA . MET B 1 13 ? 74.875 8.438 -32.031 1 25.5 13 MET B CA 1
ATOM 1473 C C . MET B 1 13 ? 73.5 8.461 -31.297 1 25.5 13 MET B C 1
ATOM 1475 O O . MET B 1 13 ? 72.5 8.039 -31.859 1 25.5 13 MET B O 1
ATOM 1479 N N . VAL B 1 14 ? 73.438 8.25 -29.969 1 27.09 14 VAL B N 1
ATOM 1480 C CA . VAL B 1 14 ? 72.312 8.312 -29.047 1 27.09 14 VAL B CA 1
ATOM 1481 C C . VAL B 1 14 ? 71.688 9.703 -29.094 1 27.09 14 VAL B C 1
ATOM 1483 O O . VAL B 1 14 ? 72.312 10.695 -28.781 1 27.09 14 VAL B O 1
ATOM 1486 N N . MET B 1 15 ? 70.938 10.008 -30.203 1 25.94 15 MET B N 1
ATOM 1487 C CA . MET B 1 15 ? 70.188 11.281 -30.172 1 25.94 15 MET B CA 1
ATOM 1488 C C . MET B 1 15 ? 69.375 11.43 -28.891 1 25.94 15 MET B C 1
ATOM 1490 O O . MET B 1 15 ? 68.75 10.477 -28.453 1 25.94 15 MET B O 1
ATOM 1494 N N . ALA B 1 16 ? 69.875 12.281 -28 1 27.62 16 ALA B N 1
ATOM 1495 C CA . ALA B 1 16 ? 69.25 12.719 -26.75 1 27.62 16 ALA B CA 1
ATOM 1496 C C . ALA B 1 16 ? 67.875 13.297 -27 1 27.62 16 ALA B C 1
ATOM 1498 O O . ALA B 1 16 ? 67.688 14.281 -27.719 1 27.62 16 ALA B O 1
ATOM 1499 N N . VAL B 1 17 ? 66.875 12.438 -27.312 1 28.03 17 VAL B N 1
ATOM 1500 C CA . VAL B 1 17 ? 65.5 12.977 -27.375 1 28.03 17 VAL B CA 1
ATOM 1501 C C . VAL B 1 17 ? 65.188 13.781 -26.125 1 28.03 17 VAL B C 1
ATOM 1503 O O . VAL B 1 17 ? 65.438 13.32 -25 1 28.03 17 VAL B O 1
ATOM 1506 N N . ALA B 1 18 ? 65.312 15.125 -26.141 1 30.14 18 ALA B N 1
ATOM 1507 C CA . ALA B 1 18 ? 64.812 16.094 -25.141 1 30.14 18 ALA B CA 1
ATOM 1508 C C . ALA B 1 18 ? 63.406 15.797 -24.703 1 30.14 18 ALA B C 1
ATOM 1510 O O . ALA B 1 18 ? 62.5 15.641 -25.547 1 30.14 18 ALA B O 1
ATOM 1511 N N . GLY B 1 19 ? 63.219 15.117 -23.594 1 26.91 19 GLY B N 1
ATOM 1512 C CA . GLY B 1 19 ? 61.969 14.859 -22.906 1 26.91 19 GLY B CA 1
ATOM 1513 C C . GLY B 1 19 ? 61.094 16.094 -22.766 1 26.91 19 GLY B C 1
ATOM 1514 O O . GLY B 1 19 ? 61.531 17.094 -22.188 1 26.91 19 GLY B O 1
ATOM 1515 N N . ILE B 1 20 ? 60.406 16.484 -23.828 1 32.72 20 ILE B N 1
ATOM 1516 C CA . ILE B 1 20 ? 59.375 17.516 -23.672 1 32.72 20 ILE B CA 1
ATOM 1517 C C . ILE B 1 20 ? 58.531 17.203 -22.453 1 32.72 20 ILE B C 1
ATOM 1519 O O . ILE B 1 20 ? 57.938 16.109 -22.359 1 32.72 20 ILE B O 1
ATOM 1523 N N . ALA B 1 21 ? 58.812 17.812 -21.328 1 30.89 21 ALA B N 1
ATOM 1524 C CA . ALA B 1 21 ? 57.938 17.844 -20.156 1 30.89 21 ALA B CA 1
ATOM 1525 C C . ALA B 1 21 ? 56.531 18.266 -20.531 1 30.89 21 ALA B C 1
ATOM 1527 O O . ALA B 1 21 ? 56.312 19.422 -20.922 1 30.89 21 ALA B O 1
ATOM 1528 N N . LEU B 1 22 ? 55.781 17.438 -21.266 1 32.47 22 LEU B N 1
ATOM 1529 C CA . LEU B 1 22 ? 54.375 17.766 -21.297 1 32.47 22 LEU B CA 1
ATOM 1530 C C . LEU B 1 22 ? 53.844 18.047 -19.891 1 32.47 22 LEU B C 1
ATOM 1532 O O . LEU B 1 22 ? 53.969 17.203 -19 1 32.47 22 LEU B O 1
ATOM 1536 N N . THR B 1 23 ? 54 19.219 -19.406 1 35.09 23 THR B N 1
ATOM 1537 C CA . THR B 1 23 ? 53.188 19.625 -18.266 1 35.09 23 THR B CA 1
ATOM 1538 C C . THR B 1 23 ? 51.719 19.281 -18.484 1 35.09 23 THR B C 1
ATOM 1540 O O . THR B 1 23 ? 51.094 19.828 -19.391 1 35.09 23 THR B O 1
ATOM 1543 N N . GLY B 1 24 ? 51.375 17.953 -18.547 1 33.28 24 GLY B N 1
ATOM 1544 C CA . GLY B 1 24 ? 49.969 17.609 -18.438 1 33.28 24 GLY B CA 1
ATOM 1545 C C . GLY B 1 24 ? 49.25 18.438 -17.406 1 33.28 24 GLY B C 1
ATOM 1546 O O . GLY B 1 24 ? 49.656 18.516 -16.25 1 33.28 24 GLY B O 1
ATOM 1547 N N . ASN B 1 25 ? 48.719 19.531 -17.781 1 37.22 25 ASN B N 1
ATOM 1548 C CA . ASN B 1 25 ? 47.719 20.172 -16.938 1 37.22 25 ASN B CA 1
ATOM 1549 C C . ASN B 1 25 ? 46.75 19.141 -16.344 1 37.22 25 ASN B C 1
ATOM 1551 O O . ASN B 1 25 ? 46 18.484 -17.078 1 37.22 25 ASN B O 1
ATOM 1555 N N . ARG B 1 26 ? 47.188 18.391 -15.344 1 32.09 26 ARG B N 1
ATOM 1556 C CA . ARG B 1 26 ? 46.188 17.703 -14.531 1 32.09 26 ARG B CA 1
ATOM 1557 C C . ARG B 1 26 ? 45.031 18.625 -14.211 1 32.09 26 ARG B C 1
ATOM 1559 O O . ARG B 1 26 ? 45.156 19.578 -13.461 1 32.09 26 ARG B O 1
ATOM 1566 N N . SER B 1 27 ? 44.219 18.906 -15.172 1 35.56 27 SER B N 1
ATOM 1567 C CA . SER B 1 27 ? 42.938 19.359 -14.656 1 35.56 27 SER B CA 1
ATOM 1568 C C . SER B 1 27 ? 42.531 18.594 -13.398 1 35.56 27 SER B C 1
ATOM 1570 O O . SER B 1 27 ? 42.562 17.359 -13.391 1 35.56 27 SER B O 1
ATOM 1572 N N . SER B 1 28 ? 42.938 19.062 -12.273 1 36.62 28 SER B N 1
ATOM 1573 C CA . SER B 1 28 ? 42.281 18.609 -11.031 1 36.62 28 SER B CA 1
ATOM 1574 C C . SER B 1 28 ? 40.812 18.312 -11.242 1 36.62 28 SER B C 1
ATOM 1576 O O . SER B 1 28 ? 40.031 19.219 -11.539 1 36.62 28 SER B O 1
ATOM 1578 N N . VAL B 1 29 ? 40.531 17.266 -12 1 37.66 29 VAL B N 1
ATOM 1579 C CA . VAL B 1 29 ? 39.188 16.797 -11.703 1 37.66 29 VAL B CA 1
ATOM 1580 C C . VAL B 1 29 ? 38.906 16.906 -10.203 1 37.66 29 VAL B C 1
ATOM 1582 O O . VAL B 1 29 ? 39.625 16.312 -9.391 1 37.66 29 VAL B O 1
ATOM 1585 N N . ASN B 1 30 ? 38.812 18.062 -9.672 1 35.47 30 ASN B N 1
ATOM 1586 C CA . ASN B 1 30 ? 38.094 18.078 -8.391 1 35.47 30 ASN B CA 1
ATOM 1587 C C . ASN B 1 30 ? 37.094 16.953 -8.289 1 35.47 30 ASN B C 1
ATOM 1589 O O . ASN B 1 30 ? 36.094 16.938 -9.016 1 35.47 30 ASN B O 1
ATOM 1593 N N . GLY B 1 31 ? 37.469 15.703 -8.305 1 36.75 31 GLY B N 1
ATOM 1594 C CA . GLY B 1 31 ? 36.594 14.617 -7.887 1 36.75 31 GLY B CA 1
ATOM 1595 C C . GLY B 1 31 ? 35.656 15.016 -6.77 1 36.75 31 GLY B C 1
ATOM 1596 O O . GLY B 1 31 ? 36.031 15.031 -5.598 1 36.75 31 GLY B O 1
ATOM 1597 N N . ALA B 1 32 ? 34.812 16.031 -6.863 1 38.56 32 ALA B N 1
ATOM 1598 C CA . ALA B 1 32 ? 33.781 16.141 -5.859 1 38.56 32 ALA B CA 1
ATOM 1599 C C . ALA B 1 32 ? 33.406 14.781 -5.289 1 38.56 32 ALA B C 1
ATOM 1601 O O . ALA B 1 32 ? 33.031 13.867 -6.035 1 38.56 32 ALA B O 1
ATOM 1602 N N . GLU B 1 33 ? 34 14.148 -4.41 1 46.19 33 GLU B N 1
ATOM 1603 C CA . GLU B 1 33 ? 33.594 12.977 -3.623 1 46.19 33 GLU B CA 1
ATOM 1604 C C . GLU B 1 33 ? 32.094 12.891 -3.471 1 46.19 33 GLU B C 1
ATOM 1606 O O . GLU B 1 33 ? 31.469 13.781 -2.889 1 46.19 33 GLU B O 1
ATOM 1611 N N . GLN B 1 34 ? 31.438 12.516 -4.418 1 58.09 34 GLN B N 1
ATOM 1612 C CA . GLN B 1 34 ? 29.984 12.398 -4.305 1 58.09 34 GLN B CA 1
ATOM 1613 C C . GLN B 1 34 ? 29.578 11.828 -2.947 1 58.09 34 GLN B C 1
ATOM 1615 O O . GLN B 1 34 ? 29.922 10.688 -2.623 1 58.09 34 GLN B O 1
ATOM 1620 N N . LYS B 1 35 ? 29.594 12.57 -1.902 1 70.5 35 LYS B N 1
ATOM 1621 C CA . LYS B 1 35 ? 29.156 12.188 -0.559 1 70.5 35 LYS B CA 1
ATOM 1622 C C . LYS B 1 35 ? 27.953 11.258 -0.608 1 70.5 35 LYS B C 1
ATOM 1624 O O . LYS B 1 35 ? 27.031 11.477 -1.396 1 70.5 35 LYS B O 1
ATOM 1629 N N . GLY B 1 36 ? 28.141 10.055 -0.14 1 80.62 36 GLY B N 1
ATOM 1630 C CA . GLY B 1 36 ? 27.031 9.117 0.006 1 80.62 36 GLY B CA 1
ATOM 1631 C C . GLY B 1 36 ? 25.797 9.742 0.629 1 80.62 36 GLY B C 1
ATOM 1632 O O . GLY B 1 36 ? 25.828 10.898 1.063 1 80.62 36 GLY B O 1
ATOM 1633 N N . PRO B 1 37 ? 24.688 9.062 0.405 1 87.12 37 PRO B N 1
ATOM 1634 C CA . PRO B 1 37 ? 23.469 9.641 0.982 1 87.12 37 PRO B CA 1
ATOM 1635 C C . PRO B 1 37 ? 23.547 9.773 2.502 1 87.12 37 PRO B C 1
ATOM 1637 O O . PRO B 1 37 ? 24.297 9.055 3.152 1 87.12 37 PRO B O 1
ATOM 1640 N N . ASP B 1 38 ? 22.859 10.711 2.945 1 90.69 38 ASP B N 1
ATOM 1641 C CA . ASP B 1 38 ? 22.656 10.898 4.379 1 90.69 38 ASP B CA 1
ATOM 1642 C C . ASP B 1 38 ? 22.109 9.633 5.023 1 90.69 38 ASP B C 1
ATOM 1644 O O . ASP B 1 38 ? 21.188 9 4.484 1 90.69 38 ASP B O 1
ATOM 1648 N N . LYS B 1 39 ? 22.766 9.25 6.168 1 94.38 39 LYS B N 1
ATOM 1649 C CA . LYS B 1 39 ? 22.375 8.031 6.859 1 94.38 39 LYS B CA 1
ATOM 1650 C C . LYS B 1 39 ? 20.891 8.07 7.25 1 94.38 39 LYS B C 1
ATOM 1652 O O . LYS B 1 39 ? 20.188 7.066 7.152 1 94.38 39 LYS B O 1
ATOM 1657 N N . ALA B 1 40 ? 20.438 9.242 7.727 1 93.69 40 ALA B N 1
ATOM 1658 C CA . ALA B 1 40 ? 19.047 9.383 8.125 1 93.69 40 ALA B CA 1
ATOM 1659 C C . ALA B 1 40 ? 18.109 9.172 6.934 1 93.69 40 ALA B C 1
ATOM 1661 O O . ALA B 1 40 ? 17.031 8.586 7.078 1 93.69 40 ALA B O 1
ATOM 1662 N N . ALA B 1 41 ? 18.516 9.586 5.793 1 94.56 41 ALA B N 1
ATOM 1663 C CA . ALA B 1 41 ? 17.719 9.43 4.578 1 94.56 41 ALA B CA 1
ATOM 1664 C C . ALA B 1 41 ? 17.625 7.961 4.176 1 94.56 41 ALA B C 1
ATOM 1666 O O . ALA B 1 41 ? 16.562 7.492 3.768 1 94.56 41 ALA B O 1
ATOM 1667 N N . VAL B 1 42 ? 18.766 7.227 4.309 1 97.19 42 VAL B N 1
ATOM 1668 C CA . VAL B 1 42 ? 18.781 5.801 3.996 1 97.19 42 VAL B CA 1
ATOM 1669 C C . VAL B 1 42 ? 17.828 5.062 4.934 1 97.19 42 VAL B C 1
ATOM 1671 O O . VAL B 1 42 ? 17.047 4.223 4.496 1 97.19 42 VAL B O 1
ATOM 1674 N N . GLU B 1 43 ? 17.875 5.418 6.18 1 96.06 43 GLU B N 1
ATOM 1675 C CA . GLU B 1 43 ? 17.031 4.762 7.172 1 96.06 43 GLU B CA 1
ATOM 1676 C C . GLU B 1 43 ? 15.555 5.043 6.91 1 96.06 43 GLU B C 1
ATOM 1678 O O . GLU B 1 43 ? 14.711 4.168 7.094 1 96.06 43 GLU B O 1
ATOM 1683 N N . ARG B 1 44 ? 15.234 6.227 6.48 1 94.94 44 ARG B N 1
ATOM 1684 C CA . ARG B 1 44 ? 13.859 6.555 6.133 1 94.94 44 ARG B CA 1
ATOM 1685 C C . ARG B 1 44 ? 13.375 5.703 4.965 1 94.94 44 ARG B C 1
ATOM 1687 O O . ARG B 1 44 ? 12.234 5.223 4.969 1 94.94 44 ARG B O 1
ATOM 1694 N N . SER B 1 45 ? 14.242 5.48 4.008 1 97.06 45 SER B N 1
ATOM 1695 C CA . SER B 1 45 ? 13.875 4.641 2.873 1 97.06 45 SER B CA 1
ATOM 1696 C C . SER B 1 45 ? 13.68 3.188 3.299 1 97.06 45 SER B C 1
ATOM 1698 O O . SER B 1 45 ? 12.781 2.504 2.814 1 97.06 45 SER B O 1
ATOM 1700 N N . LYS B 1 46 ? 14.523 2.779 4.203 1 97.81 46 LYS B N 1
ATOM 1701 C CA . LYS B 1 46 ? 14.375 1.419 4.715 1 97.81 46 LYS B CA 1
ATOM 1702 C C . LYS B 1 46 ? 13.039 1.245 5.438 1 97.81 46 LYS B C 1
ATOM 1704 O O . LYS B 1 46 ? 12.367 0.231 5.266 1 97.81 46 LYS B O 1
ATOM 1709 N N . LYS B 1 47 ? 12.648 2.23 6.168 1 96 47 LYS B N 1
ATOM 1710 C CA . LYS B 1 47 ? 11.359 2.184 6.859 1 96 47 LYS B CA 1
ATOM 1711 C C . LYS B 1 47 ? 10.203 2.176 5.867 1 96 47 LYS B C 1
ATOM 1713 O O . LYS B 1 47 ? 9.203 1.484 6.074 1 96 47 LYS B O 1
ATOM 1718 N N . THR B 1 48 ? 10.383 2.898 4.828 1 97.12 48 THR B N 1
ATOM 1719 C CA . THR B 1 48 ? 9.352 2.922 3.795 1 97.12 48 THR B CA 1
ATOM 1720 C C . THR B 1 48 ? 9.219 1.554 3.127 1 97.12 48 THR B C 1
ATOM 1722 O O . THR B 1 48 ? 8.109 1.085 2.869 1 97.12 48 THR B O 1
ATOM 1725 N N . VAL B 1 49 ? 10.336 0.909 2.898 1 98.06 49 VAL B N 1
ATOM 1726 C CA . VAL B 1 49 ? 10.289 -0.426 2.311 1 98.06 49 VAL B CA 1
ATOM 1727 C C . VAL B 1 49 ? 9.531 -1.373 3.242 1 98.06 49 VAL B C 1
ATOM 1729 O O . VAL B 1 49 ? 8.711 -2.174 2.791 1 98.06 49 VAL B O 1
ATOM 1732 N N . GLN B 1 50 ? 9.82 -1.282 4.477 1 96.12 50 GLN B N 1
ATOM 1733 C CA . GLN B 1 50 ? 9.148 -2.15 5.441 1 96.12 50 GLN B CA 1
ATOM 1734 C C . GLN B 1 50 ? 7.641 -1.91 5.445 1 96.12 50 GLN B C 1
ATOM 1736 O O . GLN B 1 50 ? 6.855 -2.859 5.504 1 96.12 50 GLN B O 1
ATOM 1741 N N . MET B 1 51 ? 7.277 -0.686 5.387 1 96.81 51 MET B N 1
ATOM 1742 C CA . MET B 1 51 ? 5.859 -0.333 5.324 1 96.81 51 MET B CA 1
ATOM 1743 C C . MET B 1 51 ? 5.215 -0.892 4.062 1 96.81 51 MET B C 1
ATOM 1745 O O . MET B 1 51 ? 4.16 -1.522 4.125 1 96.81 51 MET B O 1
ATOM 1749 N N . LEU B 1 52 ? 5.859 -0.717 2.971 1 98.19 52 LEU B N 1
ATOM 1750 C CA . LEU B 1 52 ? 5.352 -1.202 1.692 1 98.19 52 LEU B CA 1
ATOM 1751 C C . LEU B 1 52 ? 5.262 -2.725 1.686 1 98.19 52 LEU B C 1
ATOM 1753 O O . LEU B 1 52 ? 4.281 -3.291 1.196 1 98.19 52 LEU B O 1
ATOM 1757 N N . ASP B 1 53 ? 6.285 -3.332 2.209 1 96.12 53 ASP B N 1
ATOM 1758 C CA . ASP B 1 53 ? 6.309 -4.789 2.271 1 96.12 53 ASP B CA 1
ATOM 1759 C C . ASP B 1 53 ? 5.117 -5.328 3.061 1 96.12 53 ASP B C 1
ATOM 1761 O O . ASP B 1 53 ? 4.465 -6.285 2.635 1 96.12 53 ASP B O 1
ATOM 1765 N N . ASN B 1 54 ? 4.832 -4.703 4.184 1 93.62 54 ASN B N 1
ATOM 1766 C CA . ASN B 1 54 ? 3.676 -5.078 4.988 1 93.62 54 ASN B CA 1
ATOM 1767 C C . ASN B 1 54 ? 2.373 -4.91 4.215 1 93.62 54 ASN B C 1
ATOM 1769 O O . ASN B 1 54 ? 1.535 -5.816 4.199 1 93.62 54 ASN B O 1
ATOM 1773 N N . ILE B 1 55 ? 2.223 -3.859 3.512 1 96.62 55 ILE B N 1
ATOM 1774 C CA . ILE B 1 55 ? 1.005 -3.543 2.771 1 96.62 55 ILE B CA 1
ATOM 1775 C C . ILE B 1 55 ? 0.827 -4.531 1.622 1 96.62 55 ILE B C 1
ATOM 1777 O O . ILE B 1 55 ? -0.249 -5.113 1.454 1 96.62 55 ILE B O 1
ATOM 1781 N N . TYR B 1 56 ? 1.866 -4.738 0.888 1 96.94 56 TYR B N 1
ATOM 1782 C CA . TYR B 1 56 ? 1.764 -5.574 -0.304 1 96.94 56 TYR B CA 1
ATOM 1783 C C . TYR B 1 56 ? 1.522 -7.031 0.071 1 96.94 56 TYR B C 1
ATOM 1785 O O . TYR B 1 56 ? 0.708 -7.715 -0.556 1 96.94 56 TYR B O 1
ATOM 1793 N N . LYS B 1 57 ? 2.176 -7.469 1.068 1 92.56 57 LYS B N 1
ATOM 1794 C CA . LYS B 1 57 ? 1.986 -8.867 1.459 1 92.56 57 LYS B CA 1
ATOM 1795 C C . LYS B 1 57 ? 0.615 -9.078 2.092 1 92.56 57 LYS B C 1
ATOM 1797 O O . LYS B 1 57 ? -0.033 -10.102 1.855 1 92.56 57 LYS B O 1
ATOM 1802 N N . GLN B 1 58 ? 0.146 -8.133 2.83 1 93.06 58 GLN B N 1
ATOM 1803 C CA . GLN B 1 58 ? -1.203 -8.242 3.373 1 93.06 58 GLN B CA 1
ATOM 1804 C C . GLN B 1 58 ? -2.25 -8.18 2.262 1 93.06 58 GLN B C 1
ATOM 1806 O O . GLN B 1 58 ? -3.297 -8.82 2.35 1 93.06 58 GLN B O 1
ATOM 1811 N N . THR B 1 59 ? -1.966 -7.383 1.256 1 95.88 59 THR B N 1
ATOM 1812 C CA . THR B 1 59 ? -2.857 -7.324 0.103 1 95.88 59 THR B CA 1
ATOM 1813 C C . THR B 1 59 ? -2.912 -8.672 -0.608 1 95.88 59 THR B C 1
ATOM 1815 O O . THR B 1 59 ? -3.994 -9.172 -0.919 1 95.88 59 THR B O 1
ATOM 1818 N N . ILE B 1 60 ? -1.772 -9.305 -0.773 1 93.38 60 ILE B N 1
ATOM 1819 C CA . ILE B 1 60 ? -1.704 -10.602 -1.438 1 93.38 60 ILE B CA 1
ATOM 1820 C C . ILE B 1 60 ? -2.439 -11.648 -0.606 1 93.38 60 ILE B C 1
ATOM 1822 O O . ILE B 1 60 ? -3.203 -12.453 -1.144 1 93.38 60 ILE B O 1
ATOM 1826 N N . VAL B 1 61 ? -2.242 -11.594 0.691 1 89.56 61 VAL B N 1
ATOM 1827 C CA . VAL B 1 61 ? -2.883 -12.547 1.592 1 89.56 61 VAL B CA 1
ATOM 1828 C C . VAL B 1 61 ? -4.398 -12.352 1.556 1 89.56 61 VAL B C 1
ATOM 1830 O O . VAL B 1 61 ? -5.152 -13.328 1.484 1 89.56 61 VAL B O 1
ATOM 1833 N N . LEU B 1 62 ? -4.836 -11.148 1.576 1 93.19 62 LEU B N 1
ATOM 1834 C CA . LEU B 1 62 ? -6.266 -10.852 1.551 1 93.19 62 LEU B CA 1
ATOM 1835 C C . LEU B 1 62 ? -6.898 -11.336 0.253 1 93.19 62 LEU B C 1
ATOM 1837 O O . LEU B 1 62 ? -7.957 -11.969 0.274 1 93.19 62 LEU B O 1
ATOM 1841 N N . ILE B 1 63 ? -6.25 -11.047 -0.848 1 94.5 63 ILE B N 1
ATOM 1842 C CA . ILE B 1 63 ? -6.762 -11.461 -2.15 1 94.5 63 ILE B CA 1
ATOM 1843 C C . ILE B 1 63 ? -6.844 -12.984 -2.213 1 94.5 63 ILE B C 1
ATOM 1845 O O . ILE B 1 63 ? -7.859 -13.539 -2.645 1 94.5 63 ILE B O 1
ATOM 1849 N N . THR B 1 64 ? -5.805 -13.625 -1.748 1 90.5 64 THR B N 1
ATOM 1850 C CA . THR B 1 64 ? -5.789 -15.078 -1.742 1 90.5 64 THR B CA 1
ATOM 1851 C C . THR B 1 64 ? -6.938 -15.633 -0.897 1 90.5 64 THR B C 1
ATOM 1853 O O . THR B 1 64 ? -7.637 -16.562 -1.316 1 90.5 64 THR B O 1
ATOM 1856 N N . ASP B 1 65 ? -7.16 -15.039 0.207 1 90.06 65 ASP B N 1
ATOM 1857 C CA . ASP B 1 65 ? -8.133 -15.523 1.186 1 90.06 65 ASP B CA 1
ATOM 1858 C C . ASP B 1 65 ? -9.562 -15.281 0.703 1 90.06 65 ASP B C 1
ATOM 1860 O O . ASP B 1 65 ? -10.406 -16.172 0.788 1 90.06 65 ASP B O 1
ATOM 1864 N N . LYS B 1 66 ? -9.797 -14.172 0.107 1 93.25 66 LYS B N 1
ATOM 1865 C CA . LYS B 1 66 ? -11.188 -13.781 -0.119 1 93.25 66 LYS B CA 1
ATOM 1866 C C . LYS B 1 66 ? -11.602 -14.039 -1.562 1 93.25 66 LYS B C 1
ATOM 1868 O O . LYS B 1 66 ? -12.797 -14.156 -1.859 1 93.25 66 LYS B O 1
ATOM 1873 N N . TYR B 1 67 ? -10.57 -14.266 -2.451 1 93.44 67 TYR B N 1
ATOM 1874 C CA . TYR B 1 67 ? -11 -14.188 -3.846 1 93.44 67 TYR B CA 1
ATOM 1875 C C . TYR B 1 67 ? -10.453 -15.359 -4.648 1 93.44 67 TYR B C 1
ATOM 1877 O O . TYR B 1 67 ? -10.953 -15.656 -5.738 1 93.44 67 TYR B O 1
ATOM 1885 N N . VAL B 1 68 ? -9.414 -15.992 -4.227 1 91 68 VAL B N 1
ATOM 1886 C CA . VAL B 1 68 ? -8.812 -17.062 -5.016 1 91 68 VAL B CA 1
ATOM 1887 C C . VAL B 1 68 ? -9.141 -18.422 -4.383 1 91 68 VAL B C 1
ATOM 1889 O O . VAL B 1 68 ? -8.445 -18.859 -3.467 1 91 68 VAL B O 1
ATOM 1892 N N . HIS B 1 69 ? -10.148 -19.125 -5.016 1 87.62 69 HIS B N 1
ATOM 1893 C CA . HIS B 1 69 ? -10.656 -20.359 -4.402 1 87.62 69 HIS B CA 1
ATOM 1894 C C . HIS B 1 69 ? -10.398 -21.562 -5.293 1 87.62 69 HIS B C 1
ATOM 1896 O O . HIS B 1 69 ? -10.43 -22.703 -4.824 1 87.62 69 HIS B O 1
ATOM 1902 N N . ASP B 1 70 ? -10.25 -21.25 -6.555 1 85.62 70 ASP B N 1
ATOM 1903 C CA . ASP B 1 70 ? -9.945 -22.328 -7.492 1 85.62 70 ASP B CA 1
ATOM 1904 C C . ASP B 1 70 ? -9.164 -21.812 -8.695 1 85.62 70 ASP B C 1
ATOM 1906 O O . ASP B 1 70 ? -8.805 -20.641 -8.75 1 85.62 70 ASP B O 1
ATOM 1910 N N . GLU B 1 71 ? -8.836 -22.719 -9.594 1 83.31 71 GLU B N 1
ATOM 1911 C CA . GLU B 1 71 ? -7.93 -22.422 -10.695 1 83.31 71 GLU B CA 1
ATOM 1912 C C . GLU B 1 71 ? -8.57 -21.453 -11.695 1 83.31 71 GLU B C 1
ATOM 1914 O O . GLU B 1 71 ? -7.883 -20.875 -12.539 1 83.31 71 GLU B O 1
ATOM 1919 N N . ASP B 1 72 ? -9.891 -21.266 -11.641 1 88.38 72 ASP B N 1
ATOM 1920 C CA . ASP B 1 72 ? -10.57 -20.375 -12.578 1 88.38 72 ASP B CA 1
ATOM 1921 C C . ASP B 1 72 ? -10.508 -18.922 -12.102 1 88.38 72 ASP B C 1
ATOM 1923 O O . ASP B 1 72 ? -10.773 -18 -12.875 1 88.38 72 ASP B O 1
ATOM 1927 N N . ASP B 1 73 ? -10.117 -18.781 -10.844 1 90.38 73 ASP B N 1
ATOM 1928 C CA . ASP B 1 73 ? -10.016 -17.438 -10.297 1 90.38 73 ASP B CA 1
ATOM 1929 C C . ASP B 1 73 ? -8.734 -16.75 -10.766 1 90.38 73 ASP B C 1
ATOM 1931 O O . ASP B 1 73 ? -7.719 -17.406 -11 1 90.38 73 ASP B O 1
ATOM 1935 N N . PHE B 1 74 ? -8.805 -15.445 -10.945 1 92.12 74 PHE B N 1
ATOM 1936 C CA . PHE B 1 74 ? -7.59 -14.688 -11.227 1 92.12 74 PHE B CA 1
ATOM 1937 C C . PHE B 1 74 ? -6.559 -14.875 -10.125 1 92.12 74 PHE B C 1
ATOM 1939 O O . PHE B 1 74 ? -6.828 -14.57 -8.961 1 92.12 74 PHE B O 1
ATOM 1946 N N . ALA B 1 75 ? -5.41 -15.359 -10.484 1 89.5 75 ALA B N 1
ATOM 1947 C CA . ALA B 1 75 ? -4.426 -15.766 -9.492 1 89.5 75 ALA B CA 1
ATOM 1948 C C . ALA B 1 75 ? -3.918 -14.57 -8.695 1 89.5 75 ALA B C 1
ATOM 1950 O O . ALA B 1 75 ? -3.707 -13.492 -9.25 1 89.5 75 ALA B O 1
ATOM 1951 N N . ALA B 1 76 ? -3.646 -14.766 -7.383 1 91.19 76 ALA B N 1
ATOM 1952 C CA . ALA B 1 76 ? -3.156 -13.703 -6.516 1 91.19 76 ALA B CA 1
ATOM 1953 C C . ALA B 1 76 ? -1.813 -13.172 -7.008 1 91.19 76 ALA B C 1
ATOM 1955 O O . ALA B 1 76 ? -1.551 -11.969 -6.934 1 91.19 76 ALA B O 1
ATOM 1956 N N . GLY B 1 77 ? -0.955 -14.086 -7.488 1 90.06 77 GLY B N 1
ATOM 1957 C CA . GLY B 1 77 ? 0.312 -13.664 -8.062 1 90.06 77 GLY B CA 1
ATOM 1958 C C . GLY B 1 77 ? 0.145 -12.734 -9.258 1 90.06 77 GLY B C 1
ATOM 1959 O O . GLY B 1 77 ? 0.875 -11.75 -9.391 1 90.06 77 GLY B O 1
ATOM 1960 N N . SER B 1 78 ? -0.798 -13.062 -10.117 1 92.19 78 SER B N 1
ATOM 1961 C CA . SER B 1 78 ? -1.068 -12.219 -11.273 1 92.19 78 SER B CA 1
ATOM 1962 C C . SER B 1 78 ? -1.637 -10.867 -10.852 1 92.19 78 SER B C 1
ATOM 1964 O O . SER B 1 78 ? -1.317 -9.836 -11.445 1 92.19 78 SER B O 1
ATOM 1966 N N . ALA B 1 79 ? -2.479 -10.906 -9.852 1 94.56 79 ALA B N 1
ATOM 1967 C CA . ALA B 1 79 ? -2.994 -9.656 -9.297 1 94.56 79 ALA B CA 1
ATOM 1968 C C . ALA B 1 79 ? -1.863 -8.789 -8.758 1 94.56 79 ALA B C 1
ATOM 1970 O O . ALA B 1 79 ? -1.842 -7.578 -8.977 1 94.56 79 ALA B O 1
ATOM 1971 N N . ALA B 1 80 ? -0.958 -9.43 -8.086 1 95.19 80 ALA B N 1
ATOM 1972 C CA . ALA B 1 80 ? 0.187 -8.695 -7.547 1 95.19 80 ALA B CA 1
ATOM 1973 C C . ALA B 1 80 ? 1.033 -8.094 -8.664 1 95.19 80 ALA B C 1
ATOM 1975 O O . ALA B 1 80 ? 1.445 -6.938 -8.586 1 95.19 80 ALA B O 1
ATOM 1976 N N . VAL B 1 81 ? 1.238 -8.836 -9.68 1 95.31 81 VAL B N 1
ATOM 1977 C CA . VAL B 1 81 ? 2.016 -8.359 -10.82 1 95.31 81 VAL B CA 1
ATOM 1978 C C . VAL B 1 81 ? 1.345 -7.125 -11.422 1 95.31 81 VAL B C 1
ATOM 1980 O O . VAL B 1 81 ? 2.002 -6.109 -11.664 1 95.31 81 VAL B O 1
ATOM 1983 N N . LEU B 1 82 ? 0.073 -7.219 -11.625 1 95.88 82 LEU B N 1
ATOM 1984 C CA . LEU B 1 82 ? -0.677 -6.109 -12.203 1 95.88 82 LEU B CA 1
ATOM 1985 C C . LEU B 1 82 ? -0.66 -4.898 -11.281 1 95.88 82 LEU B C 1
ATOM 1987 O O . LEU B 1 82 ? -0.426 -3.773 -11.727 1 95.88 82 LEU B O 1
ATOM 1991 N N . LEU B 1 83 ? -0.833 -5.117 -10.023 1 97.06 83 LEU B N 1
ATOM 1992 C CA . LEU B 1 83 ? -0.807 -4.035 -9.047 1 97.06 83 LEU B CA 1
ATOM 1993 C C . LEU B 1 83 ? 0.557 -3.35 -9.031 1 97.06 83 LEU B C 1
ATOM 1995 O O . LEU B 1 83 ? 0.64 -2.121 -9.07 1 97.06 83 LEU B O 1
ATOM 1999 N N . PHE B 1 84 ? 1.592 -4.113 -9.008 1 97.69 84 PHE B N 1
ATOM 2000 C CA . PHE B 1 84 ? 2.947 -3.586 -8.922 1 97.69 84 PHE B CA 1
ATOM 2001 C C . PHE B 1 84 ? 3.311 -2.811 -10.18 1 97.69 84 PHE B C 1
ATOM 2003 O O . PHE B 1 84 ? 3.979 -1.776 -10.109 1 97.69 84 PHE B O 1
ATOM 2010 N N . LYS B 1 85 ? 2.855 -3.293 -11.305 1 95.44 85 LYS B N 1
ATOM 2011 C CA . LYS B 1 85 ? 3.059 -2.547 -12.539 1 95.44 85 LYS B CA 1
ATOM 2012 C C . LYS B 1 85 ? 2.391 -1.176 -12.477 1 95.44 85 LYS B C 1
ATOM 2014 O O . LYS B 1 85 ? 3.014 -0.159 -12.789 1 95.44 85 LYS B O 1
ATOM 2019 N N . ASN B 1 86 ? 1.153 -1.17 -12.07 1 94.88 86 ASN B N 1
ATOM 2020 C CA . ASN B 1 86 ? 0.402 0.079 -12 1 94.88 86 ASN B CA 1
ATOM 2021 C C . ASN B 1 86 ? 1.04 1.058 -11.016 1 94.88 86 ASN B C 1
ATOM 2023 O O . ASN B 1 86 ? 1.132 2.254 -11.297 1 94.88 86 ASN B O 1
ATOM 2027 N N . ILE B 1 87 ? 1.484 0.536 -9.875 1 96.56 87 ILE B N 1
ATOM 2028 C CA . ILE B 1 87 ? 2.109 1.356 -8.844 1 96.56 87 ILE B CA 1
ATOM 2029 C C . ILE B 1 87 ? 3.434 1.913 -9.359 1 96.56 87 ILE B C 1
ATOM 2031 O O . ILE B 1 87 ? 3.734 3.094 -9.164 1 96.56 87 ILE B O 1
ATOM 2035 N N . SER B 1 88 ? 4.164 1.142 -10.031 1 96.69 88 SER B N 1
ATOM 2036 C CA . SER B 1 88 ? 5.457 1.558 -10.562 1 96.69 88 SER B CA 1
ATOM 2037 C C . SER B 1 88 ? 5.297 2.611 -11.648 1 96.69 88 SER B C 1
ATOM 2039 O O . SER B 1 88 ? 6.125 3.518 -11.773 1 96.69 88 SER B O 1
ATOM 2041 N N . ASP B 1 89 ? 4.242 2.504 -12.398 1 94.19 89 ASP B N 1
ATOM 2042 C CA . ASP B 1 89 ? 4 3.418 -13.516 1 94.19 89 ASP B CA 1
ATOM 2043 C C . ASP B 1 89 ? 3.494 4.77 -13.016 1 94.19 89 ASP B C 1
ATOM 2045 O O . ASP B 1 89 ? 3.645 5.785 -13.695 1 94.19 89 ASP B O 1
ATOM 2049 N N . SER B 1 90 ? 2.953 4.793 -11.852 1 92.62 90 SER B N 1
ATOM 2050 C CA . SER B 1 90 ? 2.236 5.996 -11.438 1 92.62 90 SER B CA 1
ATOM 2051 C C . SER B 1 90 ? 2.893 6.641 -10.219 1 92.62 90 SER B C 1
ATOM 2053 O O . SER B 1 90 ? 2.512 7.738 -9.812 1 92.62 90 SER B O 1
ATOM 2055 N N . GLY B 1 91 ? 3.879 5.91 -9.641 1 91.56 91 GLY B N 1
ATOM 2056 C CA . GLY B 1 91 ? 4.391 6.391 -8.367 1 91.56 91 GLY B CA 1
ATOM 2057 C C . GLY B 1 91 ? 5.879 6.688 -8.398 1 91.56 91 GLY B C 1
ATOM 2058 O O . GLY B 1 91 ? 6.477 6.781 -9.469 1 91.56 91 GLY B O 1
ATOM 2059 N N . SER B 1 92 ? 6.375 6.867 -7.137 1 90.44 92 SER B N 1
ATOM 2060 C CA . SER B 1 92 ? 7.75 7.336 -6.996 1 90.44 92 SER B CA 1
ATOM 2061 C C . SER B 1 92 ? 8.711 6.176 -6.773 1 90.44 92 SER B C 1
ATOM 2063 O O . SER B 1 92 ? 9.93 6.359 -6.809 1 90.44 92 SER B O 1
ATOM 2065 N N . HIS B 1 93 ? 8.156 5.016 -6.484 1 96.5 93 HIS B N 1
ATOM 2066 C CA . HIS B 1 93 ? 9 3.844 -6.297 1 96.5 93 HIS B CA 1
ATOM 2067 C C . HIS B 1 93 ? 8.672 2.76 -7.32 1 96.5 93 HIS B C 1
ATOM 2069 O O . HIS B 1 93 ? 7.609 2.785 -7.941 1 96.5 93 HIS B O 1
ATOM 2075 N N . LYS B 1 94 ? 9.648 1.915 -7.512 1 97.75 94 LYS B N 1
ATOM 2076 C CA . LYS B 1 94 ? 9.453 0.742 -8.359 1 97.75 94 LYS B CA 1
ATOM 2077 C C . LYS B 1 94 ? 9.344 -0.528 -7.52 1 97.75 94 LYS B C 1
ATOM 2079 O O . LYS B 1 94 ? 10.055 -0.686 -6.527 1 97.75 94 LYS B O 1
ATOM 2084 N N . VAL B 1 95 ? 8.461 -1.363 -7.973 1 98.56 95 VAL B N 1
ATOM 2085 C CA . VAL B 1 95 ? 8.234 -2.633 -7.289 1 98.56 95 VAL B CA 1
ATOM 2086 C C . VAL B 1 95 ? 7.848 -3.705 -8.305 1 98.56 95 VAL B C 1
ATOM 2088 O O . VAL B 1 95 ? 7.113 -3.43 -9.258 1 98.56 95 VAL B O 1
ATOM 2091 N N . ARG B 1 96 ? 8.32 -4.891 -8.133 1 97 96 ARG B N 1
ATOM 2092 C CA . ARG B 1 96 ? 7.895 -5.988 -8.992 1 97 96 ARG B CA 1
ATOM 2093 C C . ARG B 1 96 ? 8.031 -7.328 -8.273 1 97 96 ARG B C 1
ATOM 2095 O O . ARG B 1 96 ? 8.82 -7.457 -7.336 1 97 96 ARG B O 1
ATOM 2102 N N . LEU B 1 97 ? 7.246 -8.273 -8.711 1 96.69 97 LEU B N 1
ATOM 2103 C CA . LEU B 1 97 ? 7.25 -9.641 -8.195 1 96.69 97 LEU B CA 1
ATOM 2104 C C . LEU B 1 97 ? 8.203 -10.523 -9 1 96.69 97 LEU B C 1
ATOM 2106 O O . LEU B 1 97 ? 8.227 -10.453 -10.227 1 96.69 97 LEU B O 1
ATOM 2110 N N . ILE B 1 98 ? 8.961 -11.312 -8.281 1 95.75 98 ILE B N 1
ATOM 2111 C CA . ILE B 1 98 ? 9.922 -12.234 -8.883 1 95.75 98 ILE B CA 1
ATOM 2112 C C . ILE B 1 98 ? 9.609 -13.664 -8.445 1 95.75 98 ILE B C 1
ATOM 2114 O O . ILE B 1 98 ? 9.352 -13.922 -7.266 1 95.75 98 ILE B O 1
ATOM 2118 N N . ASP B 1 99 ? 9.586 -14.523 -9.391 1 91.94 99 ASP B N 1
ATOM 2119 C CA . ASP B 1 99 ? 9.531 -15.945 -9.062 1 91.94 99 ASP B CA 1
ATOM 2120 C C . ASP B 1 99 ? 10.891 -16.453 -8.586 1 91.94 99 ASP B C 1
ATOM 2122 O O . ASP B 1 99 ? 11.914 -16.156 -9.203 1 91.94 99 ASP B O 1
ATOM 2126 N N . VAL B 1 100 ? 10.891 -17.234 -7.535 1 91.12 100 VAL B N 1
ATOM 2127 C CA . VAL B 1 100 ? 12.164 -17.734 -7.039 1 91.12 100 VAL B CA 1
ATOM 2128 C C . VAL B 1 100 ? 12.211 -19.266 -7.172 1 91.12 100 VAL B C 1
ATOM 2130 O O . VAL B 1 100 ? 13.227 -19.891 -6.859 1 91.12 100 VAL B O 1
ATOM 2133 N N . THR B 1 101 ? 11.188 -19.844 -7.68 1 84.94 101 THR B N 1
ATOM 2134 C CA . THR B 1 101 ? 11.125 -21.297 -7.812 1 84.94 101 THR B CA 1
ATOM 2135 C C . THR B 1 101 ? 11.812 -21.75 -9.094 1 84.94 101 THR B C 1
ATOM 2137 O O . THR B 1 101 ? 12.172 -22.922 -9.234 1 84.94 101 THR B O 1
ATOM 2140 N N . GLY B 1 102 ? 11.922 -20.891 -10.039 1 84.88 102 GLY B N 1
ATOM 2141 C CA . GLY B 1 102 ? 12.453 -21.234 -11.352 1 84.88 102 GLY B CA 1
ATOM 2142 C C . GLY B 1 102 ? 11.375 -21.594 -12.359 1 84.88 102 GLY B C 1
ATOM 2143 O O . GLY B 1 102 ? 11.672 -21.875 -13.516 1 84.88 102 GLY B O 1
ATOM 2144 N N . GLU B 1 103 ? 10.094 -21.531 -11.969 1 82 103 GLU B N 1
ATOM 2145 C CA . GLU B 1 103 ? 8.945 -21.766 -12.836 1 82 103 GLU B CA 1
ATOM 2146 C C . GLU B 1 103 ? 7.957 -20.609 -12.773 1 82 103 GLU B C 1
ATOM 2148 O O . GLU B 1 103 ? 6.855 -20.75 -12.242 1 82 103 GLU B O 1
ATOM 2153 N N . PRO B 1 104 ? 8.375 -19.531 -13.453 1 83.25 104 PRO B N 1
ATOM 2154 C CA . PRO B 1 104 ? 7.512 -18.359 -13.367 1 83.25 104 PRO B CA 1
ATOM 2155 C C . PRO B 1 104 ? 6.184 -18.531 -14.094 1 83.25 104 PRO B C 1
ATOM 2157 O O . PRO B 1 104 ? 6.137 -19.172 -15.156 1 83.25 104 PRO B O 1
ATOM 2160 N N . TYR B 1 105 ? 5.164 -18.094 -13.43 1 77.5 105 TYR B N 1
ATOM 2161 C CA . TYR B 1 105 ? 3.881 -18.047 -14.125 1 77.5 105 TYR B CA 1
ATOM 2162 C C . TYR B 1 105 ? 3.943 -17.094 -15.312 1 77.5 105 TYR B C 1
ATOM 2164 O O . TYR B 1 105 ? 3.422 -17.391 -16.391 1 77.5 105 TYR B O 1
ATOM 2172 N N . GLU B 1 106 ? 4.574 -16.016 -15.062 1 81.94 106 GLU B N 1
ATOM 2173 C CA . GLU B 1 106 ? 4.887 -15.07 -16.125 1 81.94 106 GLU B CA 1
ATOM 2174 C C . GLU B 1 106 ? 6.387 -15.008 -16.391 1 81.94 106 GLU B C 1
ATOM 2176 O O . GLU B 1 106 ? 7.168 -14.695 -15.492 1 81.94 106 GLU B O 1
ATOM 2181 N N . GLU B 1 107 ? 6.809 -15.109 -17.594 1 85.38 107 GLU B N 1
ATOM 2182 C CA . GLU B 1 107 ? 8.203 -15.305 -17.969 1 85.38 107 GLU B CA 1
ATOM 2183 C C . GLU B 1 107 ? 9.062 -14.117 -17.547 1 85.38 107 GLU B C 1
ATOM 2185 O O . GLU B 1 107 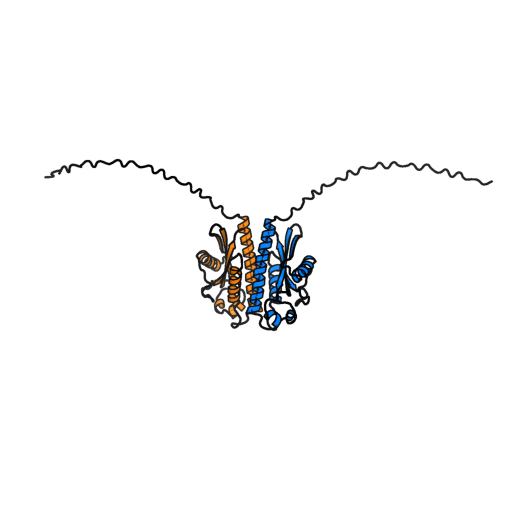? 10.242 -14.281 -17.219 1 85.38 107 GLU B O 1
ATOM 2190 N N . LYS B 1 108 ? 8.438 -13.008 -17.469 1 88.81 108 LYS B N 1
ATOM 2191 C CA . LYS B 1 108 ? 9.203 -11.805 -17.172 1 88.81 108 LYS B CA 1
ATOM 2192 C C . LYS B 1 108 ? 9.469 -11.68 -15.672 1 88.81 108 LYS B C 1
ATOM 2194 O O . LYS B 1 108 ? 10.289 -10.859 -15.25 1 88.81 108 LYS B O 1
ATOM 2199 N N . ASN B 1 109 ? 8.836 -12.492 -14.883 1 91.25 109 ASN B N 1
ATOM 2200 C CA . ASN B 1 109 ? 8.938 -12.383 -13.43 1 91.25 109 ASN B CA 1
ATOM 2201 C C . ASN B 1 109 ? 10.086 -13.219 -12.883 1 91.25 109 ASN B C 1
ATOM 2203 O O . ASN B 1 109 ? 9.891 -14.039 -11.984 1 91.25 109 ASN B O 1
ATOM 2207 N N . VAL B 1 110 ? 11.305 -13.031 -13.477 1 94.06 110 VAL B N 1
ATOM 2208 C CA . VAL B 1 110 ? 12.539 -13.664 -13.016 1 94.06 110 VAL B CA 1
ATOM 2209 C C . VAL B 1 110 ? 13.586 -12.594 -12.703 1 94.06 110 VAL B C 1
ATOM 2211 O O . VAL B 1 110 ? 13.43 -11.43 -13.094 1 94.06 110 VAL B O 1
ATOM 2214 N N . ALA B 1 111 ? 14.562 -13 -11.898 1 96.19 111 ALA B N 1
ATOM 2215 C CA . ALA B 1 111 ? 15.648 -12.062 -11.625 1 96.19 111 ALA B CA 1
ATOM 2216 C C . ALA B 1 111 ? 16.281 -11.547 -12.914 1 96.19 111 ALA B C 1
ATOM 2218 O O . ALA B 1 111 ? 16.641 -12.328 -13.797 1 96.19 111 ALA B O 1
ATOM 2219 N N . ASN B 1 112 ? 16.453 -10.133 -12.953 1 94.81 112 ASN B N 1
ATOM 2220 C CA . ASN B 1 112 ? 16.828 -9.594 -14.25 1 94.81 112 ASN B CA 1
ATOM 2221 C C . ASN B 1 112 ? 18.172 -8.875 -14.188 1 94.81 112 ASN B C 1
ATOM 2223 O O . ASN B 1 112 ? 18.672 -8.367 -15.195 1 94.81 112 ASN B O 1
ATOM 2227 N N . ASP B 1 113 ? 18.797 -8.758 -13.008 1 96.94 113 ASP B N 1
ATOM 2228 C CA . ASP B 1 113 ? 20.109 -8.156 -12.844 1 96.94 113 ASP B CA 1
ATOM 2229 C C . ASP B 1 113 ? 20.875 -8.812 -11.688 1 96.94 113 ASP B C 1
ATOM 2231 O O . ASP B 1 113 ? 20.359 -9.719 -11.039 1 96.94 113 ASP B O 1
ATOM 2235 N N . ASP B 1 114 ? 22.094 -8.391 -11.508 1 97.81 114 ASP B N 1
ATOM 2236 C CA . ASP B 1 114 ? 22.969 -9.031 -10.531 1 97.81 114 ASP B CA 1
ATOM 2237 C C . ASP B 1 114 ? 22.438 -8.852 -9.117 1 97.81 114 ASP B C 1
ATOM 2239 O O . ASP B 1 114 ? 22.547 -9.758 -8.289 1 97.81 114 ASP B O 1
ATOM 2243 N N . PHE B 1 115 ? 21.938 -7.719 -8.883 1 98.44 115 PHE B N 1
ATOM 2244 C CA . PHE B 1 115 ? 21.406 -7.48 -7.547 1 98.44 115 PHE B CA 1
ATOM 2245 C C . PHE B 1 115 ? 20.297 -8.477 -7.219 1 98.44 115 PHE B C 1
ATOM 2247 O O . PHE B 1 115 ? 20.312 -9.102 -6.156 1 98.44 115 PHE B O 1
ATOM 2254 N N . GLU B 1 116 ? 19.312 -8.672 -8.125 1 98.44 116 GLU B N 1
ATOM 2255 C CA . GLU B 1 116 ? 18.188 -9.578 -7.898 1 98.44 116 GLU B CA 1
ATOM 2256 C C . GLU B 1 116 ? 18.656 -11.031 -7.844 1 98.44 116 GLU B C 1
ATOM 2258 O O . GLU B 1 116 ? 18.172 -11.812 -7.02 1 98.44 116 GLU B O 1
ATOM 2263 N N . ARG B 1 117 ? 19.594 -11.422 -8.703 1 98.06 117 ARG B N 1
ATOM 2264 C CA . ARG B 1 117 ? 20.094 -12.797 -8.711 1 98.06 117 ARG B CA 1
ATOM 2265 C C . ARG B 1 117 ? 20.781 -13.141 -7.391 1 98.06 117 ARG B C 1
ATOM 2267 O O . ARG B 1 117 ? 20.516 -14.195 -6.809 1 98.06 117 ARG B O 1
ATOM 2274 N N . GLU B 1 118 ? 21.609 -12.211 -6.961 1 98.25 118 GLU B N 1
ATOM 2275 C CA . GLU B 1 118 ? 22.266 -12.422 -5.672 1 98.25 118 GLU B CA 1
ATOM 2276 C C . GLU B 1 118 ? 21.25 -12.445 -4.531 1 98.25 118 GLU B C 1
ATOM 2278 O O . GLU B 1 118 ? 21.344 -13.281 -3.633 1 98.25 118 GLU B O 1
ATOM 2283 N N . GLY B 1 119 ? 20.312 -11.516 -4.605 1 98.31 119 GLY B N 1
ATOM 2284 C CA . GLY B 1 119 ? 19.281 -11.469 -3.588 1 98.31 119 GLY B CA 1
ATOM 2285 C C . GLY B 1 119 ? 18.453 -12.742 -3.514 1 98.31 119 GLY B C 1
ATOM 2286 O O . GLY B 1 119 ? 18.172 -13.242 -2.424 1 98.31 119 GLY B O 1
ATOM 2287 N N . VAL B 1 120 ? 18.109 -13.266 -4.648 1 97.38 120 VAL B N 1
ATOM 2288 C CA . VAL B 1 120 ? 17.328 -14.5 -4.699 1 97.38 120 VAL B CA 1
ATOM 2289 C C . VAL B 1 120 ? 18.109 -15.633 -4.051 1 97.38 120 VAL B C 1
ATOM 2291 O O . VAL B 1 120 ? 17.547 -16.406 -3.262 1 97.38 120 VAL B O 1
ATOM 2294 N N . LYS B 1 121 ? 19.344 -15.734 -4.375 1 97.19 121 LYS B N 1
ATOM 2295 C CA . LYS B 1 121 ? 20.188 -16.75 -3.76 1 97.19 121 LYS B CA 1
ATOM 2296 C C . LYS B 1 121 ? 20.203 -16.609 -2.24 1 97.19 121 LYS B C 1
ATOM 2298 O O . LYS B 1 121 ? 20.047 -17.609 -1.521 1 97.19 121 LYS B O 1
ATOM 2303 N N . ARG B 1 122 ? 20.297 -15.422 -1.788 1 97.69 122 ARG B N 1
ATOM 2304 C CA . ARG B 1 122 ? 20.359 -15.164 -0.353 1 97.69 122 ARG B CA 1
ATOM 2305 C C . ARG B 1 122 ? 19.031 -15.469 0.318 1 97.69 122 ARG B C 1
ATOM 2307 O O . ARG B 1 122 ? 18.984 -16.031 1.412 1 97.69 122 ARG B O 1
ATOM 2314 N N . LEU B 1 123 ? 18 -15.055 -0.348 1 96.5 123 LEU B N 1
ATOM 2315 C CA . LEU B 1 123 ? 16.672 -15.312 0.209 1 96.5 123 LEU B CA 1
ATOM 2316 C C . LEU B 1 123 ? 16.391 -16.812 0.278 1 96.5 123 LEU B C 1
ATOM 2318 O O . LEU B 1 123 ? 15.82 -17.297 1.256 1 96.5 12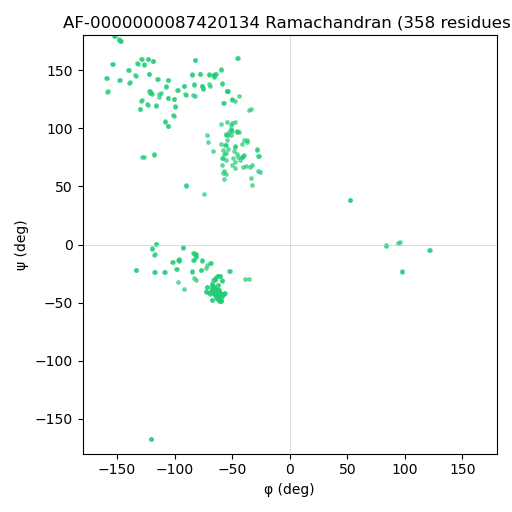3 LEU B O 1
ATOM 2322 N N . LYS B 1 124 ? 16.766 -17.562 -0.675 1 93.5 124 LYS B N 1
ATOM 2323 C CA . LYS B 1 124 ? 16.594 -19.016 -0.692 1 93.5 124 LYS B CA 1
ATOM 2324 C C . LYS B 1 124 ? 17.406 -19.688 0.412 1 93.5 124 LYS B C 1
ATOM 2326 O O . LYS B 1 124 ? 17.016 -20.75 0.913 1 93.5 124 LYS B O 1
ATOM 2331 N N . ALA B 1 125 ? 18.469 -19.047 0.745 1 94.75 125 ALA B N 1
ATOM 2332 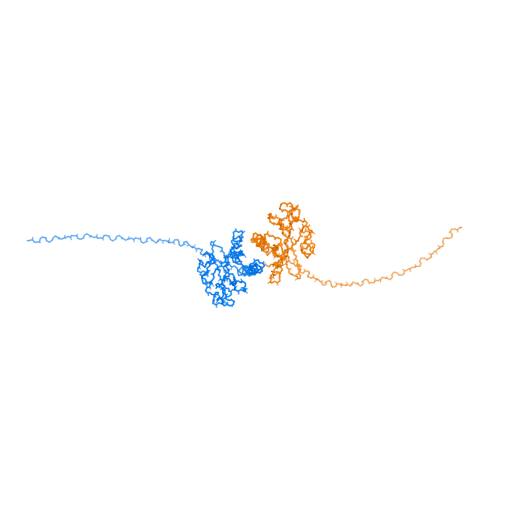C CA . ALA B 1 125 ? 19.328 -19.562 1.801 1 94.75 125 ALA B CA 1
ATOM 2333 C C . ALA B 1 125 ? 18.828 -19.156 3.18 1 94.75 125 ALA B C 1
ATOM 2335 O O . ALA B 1 125 ? 19.422 -19.516 4.199 1 94.75 125 ALA B O 1
ATOM 2336 N N . GLY B 1 126 ? 17.797 -18.281 3.225 1 92.62 126 GLY B N 1
ATOM 2337 C CA . GLY B 1 126 ? 17.172 -18.016 4.512 1 92.62 126 GLY B CA 1
ATOM 2338 C C . GLY B 1 126 ? 17.219 -16.562 4.91 1 92.62 126 GLY B C 1
ATOM 2339 O O . GLY B 1 126 ? 16.641 -16.172 5.934 1 92.62 126 GLY B O 1
ATOM 2340 N N . ALA B 1 127 ? 17.906 -15.734 4.082 1 95.62 127 ALA B N 1
ATOM 2341 C CA . ALA B 1 127 ? 17.922 -14.312 4.387 1 95.62 127 ALA B CA 1
ATOM 2342 C C . ALA B 1 127 ? 16.531 -13.711 4.285 1 95.62 127 ALA B C 1
ATOM 2344 O O . ALA B 1 127 ? 15.742 -14.094 3.414 1 95.62 127 ALA B O 1
ATOM 2345 N N . LYS B 1 128 ? 16.281 -12.734 5.117 1 94.94 128 LYS B N 1
ATOM 2346 C CA . LYS B 1 128 ? 14.961 -12.102 5.129 1 94.94 128 LYS B CA 1
ATOM 2347 C C . LYS B 1 128 ? 14.953 -10.836 4.277 1 94.94 128 LYS B C 1
ATOM 2349 O O . LYS B 1 128 ? 13.891 -10.273 4.004 1 94.94 128 LYS B O 1
ATOM 2354 N N . ILE B 1 129 ? 16.141 -10.438 3.975 1 97.81 129 ILE B N 1
ATOM 2355 C CA . ILE B 1 129 ? 16.25 -9.18 3.248 1 97.81 129 ILE B CA 1
ATOM 2356 C C . ILE B 1 129 ? 17.594 -9.109 2.537 1 97.81 129 ILE B C 1
ATOM 2358 O O . ILE B 1 129 ? 18.594 -9.664 3.016 1 97.81 129 ILE B O 1
ATOM 2362 N N . HIS B 1 130 ? 17.594 -8.539 1.347 1 98.62 130 HIS B N 1
ATOM 2363 C CA . HIS B 1 130 ? 18.781 -8.156 0.588 1 98.62 130 HIS B CA 1
ATOM 2364 C C . HIS B 1 130 ? 18.703 -6.703 0.131 1 98.62 130 HIS B C 1
ATOM 2366 O O . HIS B 1 130 ? 17.719 -6.305 -0.508 1 98.62 130 HIS B O 1
ATOM 2372 N N . GLU B 1 131 ? 19.75 -5.914 0.517 1 98.62 131 GLU B N 1
ATOM 2373 C CA . GLU B 1 131 ? 19.672 -4.48 0.242 1 98.62 131 GLU B CA 1
ATOM 2374 C C . GLU B 1 131 ? 20.969 -3.98 -0.39 1 98.62 131 GLU B C 1
ATOM 2376 O O . GLU B 1 131 ? 22.031 -4.57 -0.186 1 98.62 131 GLU B O 1
ATOM 2381 N N . GLN B 1 132 ? 20.781 -2.904 -1.084 1 98.12 132 GLN B N 1
ATOM 2382 C CA . GLN B 1 132 ? 21.906 -2.215 -1.697 1 98.12 132 GLN B CA 1
ATOM 2383 C C . GLN B 1 132 ? 21.578 -0.752 -1.979 1 98.12 132 GLN B C 1
ATOM 2385 O O . GLN B 1 132 ? 20.5 -0.445 -2.488 1 98.12 132 GLN B O 1
ATOM 2390 N N . VAL B 1 133 ? 22.5 0.144 -1.572 1 97.94 133 VAL B N 1
ATOM 2391 C CA . VAL B 1 133 ? 22.375 1.537 -1.989 1 97.94 133 VAL B CA 1
ATOM 2392 C C . VAL B 1 133 ? 23.141 1.753 -3.293 1 97.94 133 VAL B C 1
ATOM 2394 O O . VAL B 1 133 ? 24.312 1.369 -3.408 1 97.94 133 VAL B O 1
ATOM 2397 N N . VAL B 1 134 ? 22.453 2.344 -4.238 1 97.25 134 VAL B N 1
ATOM 2398 C CA . VAL B 1 134 ? 23.094 2.602 -5.523 1 97.25 134 VAL B CA 1
ATOM 2399 C C . VAL B 1 134 ? 22.906 4.066 -5.906 1 97.25 134 VAL B C 1
ATOM 2401 O O . VAL B 1 134 ? 22.031 4.754 -5.367 1 97.25 134 VAL B O 1
ATOM 2404 N N . THR B 1 135 ? 23.766 4.516 -6.793 1 95.38 135 THR B N 1
ATOM 2405 C CA . THR B 1 135 ? 23.641 5.848 -7.375 1 95.38 135 THR B CA 1
ATOM 2406 C C . THR B 1 135 ? 23.391 5.758 -8.875 1 95.38 135 THR B C 1
ATOM 2408 O O . THR B 1 135 ? 24.156 5.137 -9.602 1 95.38 135 THR B O 1
ATOM 2411 N N . VAL B 1 136 ? 22.297 6.27 -9.266 1 93.38 136 VAL B N 1
ATOM 2412 C CA . VAL B 1 136 ? 21.922 6.297 -10.68 1 93.38 136 VAL B CA 1
ATOM 2413 C C . VAL B 1 136 ? 21.656 7.734 -11.117 1 93.38 136 VAL B C 1
ATOM 2415 O O . VAL B 1 136 ? 20.781 8.406 -10.578 1 93.38 136 VAL B O 1
ATOM 2418 N N . ASP B 1 137 ? 22.422 8.164 -12.086 1 92.69 137 ASP B N 1
ATOM 2419 C CA . ASP B 1 137 ? 22.281 9.523 -12.609 1 92.69 137 ASP B CA 1
ATOM 2420 C C . ASP B 1 137 ? 22.344 10.555 -11.484 1 92.69 137 ASP B C 1
ATOM 2422 O O . ASP B 1 137 ? 21.5 11.445 -11.398 1 92.69 137 ASP B O 1
ATOM 2426 N N . GLY B 1 138 ? 23.188 10.305 -10.547 1 91.69 138 GLY B N 1
ATOM 2427 C CA . GLY B 1 138 ? 23.453 11.25 -9.477 1 91.69 138 GLY B CA 1
ATOM 2428 C C . GLY B 1 138 ? 22.453 11.164 -8.336 1 91.69 138 GLY B C 1
ATOM 2429 O O . GLY B 1 138 ? 22.547 11.914 -7.359 1 91.69 138 GLY B O 1
ATOM 2430 N N . LYS B 1 139 ? 21.5 10.289 -8.484 1 94.19 139 LYS B N 1
ATOM 2431 C CA . LYS B 1 139 ? 20.484 10.133 -7.438 1 94.19 139 LYS B CA 1
ATOM 2432 C C . LYS B 1 139 ? 20.688 8.82 -6.684 1 94.19 139 LYS B C 1
ATOM 2434 O O . LYS B 1 139 ? 20.938 7.777 -7.293 1 94.19 139 LYS B O 1
ATOM 2439 N N . HIS B 1 140 ? 20.578 8.922 -5.375 1 96.75 140 HIS B N 1
ATOM 2440 C CA . HIS B 1 140 ? 20.703 7.719 -4.559 1 96.75 140 HIS B CA 1
ATOM 2441 C C . HIS B 1 140 ? 19.391 6.953 -4.484 1 96.75 140 HIS B C 1
ATOM 2443 O O . HIS B 1 140 ? 18.328 7.555 -4.359 1 96.75 140 HIS B O 1
ATOM 2449 N N . GLN B 1 141 ? 19.578 5.652 -4.598 1 97.94 141 GLN B N 1
ATOM 2450 C CA . GLN B 1 141 ? 18.406 4.773 -4.504 1 97.94 141 GLN B CA 1
ATOM 2451 C C . GLN B 1 141 ? 18.688 3.588 -3.588 1 97.94 141 GLN B C 1
ATOM 2453 O O . GLN B 1 141 ? 19.828 3.123 -3.496 1 97.94 141 GLN B O 1
ATOM 2458 N N . LEU B 1 142 ? 17.672 3.154 -2.877 1 98.56 142 LEU B N 1
ATOM 2459 C CA . LEU B 1 142 ? 17.719 1.923 -2.098 1 98.56 142 LEU B CA 1
ATOM 2460 C C . LEU B 1 142 ? 17.047 0.78 -2.848 1 98.56 142 LEU B C 1
ATOM 2462 O O . LEU B 1 142 ? 15.867 0.878 -3.207 1 98.56 142 LEU B O 1
ATOM 2466 N N . ARG B 1 143 ? 17.797 -0.253 -3.139 1 98.69 143 ARG B N 1
ATOM 2467 C CA . ARG B 1 143 ? 17.266 -1.501 -3.666 1 98.69 143 ARG B CA 1
ATOM 2468 C C . ARG B 1 143 ? 17.078 -2.531 -2.555 1 98.69 143 ARG B C 1
ATOM 2470 O O . ARG B 1 143 ? 17.953 -2.697 -1.705 1 98.69 143 ARG B O 1
ATOM 2477 N N . THR B 1 144 ? 15.945 -3.135 -2.555 1 98.88 144 THR B N 1
ATOM 2478 C CA . THR B 1 144 ? 15.648 -4.129 -1.529 1 98.88 144 THR B CA 1
ATOM 2479 C C . THR B 1 144 ? 14.922 -5.324 -2.133 1 98.88 144 THR B C 1
ATOM 2481 O O . THR B 1 144 ? 14.062 -5.164 -3.002 1 98.88 144 THR B O 1
ATOM 2484 N N . LEU B 1 145 ? 15.25 -6.492 -1.712 1 98.69 145 LEU B N 1
ATOM 2485 C CA . LEU B 1 145 ? 14.531 -7.723 -2.018 1 98.69 145 LEU B CA 1
ATOM 2486 C C . LEU B 1 145 ? 14.062 -8.406 -0.74 1 98.69 145 LEU B C 1
ATOM 2488 O O . LEU B 1 145 ? 14.828 -8.547 0.214 1 98.69 145 LEU B O 1
ATOM 2492 N N . THR B 1 146 ? 12.781 -8.781 -0.69 1 97.81 146 THR B N 1
ATOM 2493 C CA . THR B 1 146 ? 12.219 -9.531 0.427 1 97.81 146 THR B CA 1
ATOM 2494 C C . THR B 1 146 ? 11.516 -10.789 -0.068 1 97.81 146 THR B C 1
ATOM 2496 O O . THR B 1 146 ? 11.055 -10.844 -1.212 1 97.81 146 THR B O 1
ATOM 2499 N N . PRO B 1 147 ? 11.414 -11.781 0.769 1 95.44 147 PRO B N 1
ATOM 2500 C CA . PRO B 1 147 ? 10.812 -13.039 0.331 1 95.44 147 PRO B CA 1
ATOM 2501 C C . PRO B 1 147 ? 9.289 -13.039 0.429 1 95.44 147 PRO B C 1
ATOM 2503 O O . PRO B 1 147 ? 8.727 -12.359 1.287 1 95.44 147 PRO B O 1
ATOM 2506 N N . VAL B 1 148 ? 8.68 -13.711 -0.477 1 92.94 148 VAL B N 1
ATOM 2507 C CA . VAL B 1 148 ? 7.273 -14.086 -0.391 1 92.94 148 VAL B CA 1
ATOM 2508 C C . VAL B 1 148 ? 7.152 -15.586 -0.124 1 92.94 148 VAL B C 1
ATOM 2510 O O . VAL B 1 148 ? 7.363 -16.406 -1.024 1 92.94 148 VAL B O 1
ATOM 2513 N N . PRO B 1 149 ? 6.812 -15.883 1.081 1 83.12 149 PRO B N 1
ATOM 2514 C CA . PRO B 1 149 ? 6.754 -17.312 1.425 1 83.12 149 PRO B CA 1
ATOM 2515 C C . PRO B 1 149 ? 5.441 -17.969 0.996 1 83.12 149 PRO B C 1
ATOM 2517 O O . PRO B 1 149 ? 4.457 -17.266 0.731 1 83.12 149 PRO B O 1
ATOM 2520 N N . VAL B 1 150 ? 5.598 -19.281 0.892 1 71 150 VAL B N 1
ATOM 2521 C CA . VAL B 1 150 ? 4.379 -20.078 0.729 1 71 150 VAL B CA 1
ATOM 2522 C C . VAL B 1 150 ? 3.59 -20.078 2.037 1 71 150 VAL B C 1
ATOM 2524 O O . VAL B 1 150 ? 4.094 -20.531 3.068 1 71 150 VAL B O 1
ATOM 2527 N N . VAL B 1 151 ? 2.744 -19.172 2.285 1 59.19 151 VAL B N 1
ATOM 2528 C CA . VAL B 1 151 ? 2.121 -19.156 3.605 1 59.19 151 VAL B CA 1
ATOM 2529 C C . VAL B 1 151 ? 0.825 -19.969 3.57 1 59.19 151 VAL B C 1
ATOM 2531 O O . VAL B 1 151 ? 0.349 -20.438 4.605 1 59.19 151 VAL B O 1
ATOM 2534 N N . MET B 1 152 ? -0.001 -19.969 2.566 1 59.25 152 MET B N 1
ATOM 2535 C CA . MET B 1 152 ? -1.33 -20.547 2.729 1 59.25 152 MET B CA 1
ATOM 2536 C C . MET B 1 152 ? -1.486 -21.797 1.869 1 59.25 152 MET B C 1
ATOM 2538 O O . MET B 1 152 ? -0.998 -21.844 0.738 1 59.25 152 MET B O 1
ATOM 2542 N N . GLU B 1 153 ? -1.908 -22.875 2.607 1 59.22 153 GLU B N 1
ATOM 2543 C CA . GLU B 1 153 ? -2.332 -24.078 1.897 1 59.22 153 GLU B CA 1
ATOM 2544 C C . GLU B 1 153 ? -3.041 -23.719 0.592 1 59.22 153 GLU B C 1
ATOM 2546 O O . GLU B 1 153 ? -2.873 -24.406 -0.416 1 59.22 153 GLU B O 1
ATOM 2551 N N . ARG B 1 154 ? -3.617 -22.641 0.654 1 56.44 154 ARG B N 1
ATOM 2552 C CA . ARG B 1 154 ? -4.402 -22.281 -0.519 1 56.44 154 ARG B CA 1
ATOM 2553 C C . ARG B 1 154 ? -3.496 -21.891 -1.684 1 56.44 154 ARG B C 1
ATOM 2555 O O . ARG B 1 154 ? -3.893 -22 -2.846 1 56.44 154 ARG B O 1
ATOM 2562 N N . CYS B 1 155 ? -2.273 -21.547 -1.271 1 58.91 155 CYS B N 1
ATOM 2563 C CA . CYS B 1 155 ? -1.392 -21.266 -2.396 1 58.91 155 CYS B CA 1
ATOM 2564 C C . CYS B 1 155 ? -1.152 -22.516 -3.238 1 58.91 155 CYS B C 1
ATOM 2566 O O . CYS B 1 155 ? -1.099 -22.438 -4.469 1 58.91 155 CYS B O 1
ATOM 2568 N N . VAL B 1 156 ? -1.189 -23.609 -2.535 1 58.09 156 VAL B N 1
ATOM 2569 C CA . VAL B 1 156 ? -0.852 -24.891 -3.162 1 58.09 156 VAL B CA 1
ATOM 2570 C C . VAL B 1 156 ? -2.064 -25.422 -3.918 1 58.09 156 VAL B C 1
ATOM 2572 O O . VAL B 1 156 ? -1.915 -26.172 -4.895 1 58.09 156 VAL B O 1
ATOM 2575 N N . MET B 1 157 ? -3.162 -25.109 -3.463 1 52.5 157 MET B N 1
ATOM 2576 C CA . MET B 1 157 ? -4.367 -25.625 -4.098 1 52.5 157 MET B CA 1
ATOM 2577 C C . MET B 1 157 ? -4.43 -25.203 -5.566 1 52.5 157 MET B C 1
ATOM 2579 O O . MET B 1 157 ? -4.895 -25.984 -6.41 1 52.5 157 MET B O 1
ATOM 2583 N N . CYS B 1 158 ? -3.898 -24.094 -5.812 1 48.53 158 CYS B N 1
ATOM 2584 C CA . CYS B 1 158 ? -3.963 -23.625 -7.191 1 48.53 158 CYS B CA 1
ATOM 2585 C C . CYS B 1 158 ? -2.598 -23.703 -7.863 1 48.53 158 CYS B C 1
ATOM 2587 O O . CYS B 1 158 ? -2.506 -23.781 -9.086 1 48.53 158 CYS B O 1
ATOM 2589 N N . HIS B 1 159 ? -1.649 -23.688 -7.062 1 54.91 159 HIS B N 1
ATOM 2590 C CA . HIS B 1 159 ? -0.296 -23.797 -7.598 1 54.91 159 HIS B CA 1
ATOM 2591 C C . HIS B 1 159 ? 0.399 -25.047 -7.09 1 54.91 159 HIS B C 1
ATOM 2593 O O . HIS B 1 159 ? 1.276 -24.969 -6.227 1 54.91 159 HIS B O 1
ATOM 2599 N N . GLY B 1 160 ? 0.005 -26.203 -7.691 1 57.12 160 GLY B N 1
ATOM 2600 C CA . GLY B 1 160 ? 0.48 -27.516 -7.273 1 57.12 160 GLY B CA 1
ATOM 2601 C C . GLY B 1 160 ? 1.992 -27.594 -7.188 1 57.12 160 GLY B C 1
ATOM 2602 O O . GLY B 1 160 ? 2.529 -28.328 -6.344 1 57.12 160 GLY B O 1
ATOM 2603 N N . HIS B 1 161 ? 2.586 -26.781 -7.859 1 57.69 161 HIS B N 1
ATOM 2604 C CA . HIS B 1 161 ? 4.039 -26.859 -7.879 1 57.69 161 HIS B CA 1
ATOM 2605 C C . HIS B 1 161 ? 4.645 -26.312 -6.59 1 57.69 161 HIS B C 1
ATOM 2607 O O . HIS B 1 161 ? 5.824 -26.531 -6.309 1 57.69 161 HIS B O 1
ATOM 2613 N N . TYR B 1 162 ? 3.852 -25.625 -5.848 1 59.56 162 TYR B N 1
ATOM 2614 C CA . TYR B 1 162 ? 4.328 -25.141 -4.559 1 59.56 162 TYR B CA 1
ATOM 2615 C C . TYR B 1 162 ? 4.242 -26.234 -3.5 1 59.56 162 TYR B C 1
ATOM 2617 O O . TYR B 1 162 ? 4.785 -26.094 -2.404 1 59.56 162 TYR B O 1
ATOM 2625 N N . ALA B 1 163 ? 3.619 -27.375 -3.791 1 63.72 163 ALA B N 1
ATOM 2626 C CA . ALA B 1 163 ? 3.404 -28.438 -2.822 1 63.72 163 ALA B CA 1
ATOM 2627 C C . ALA B 1 163 ? 4.73 -28.969 -2.291 1 63.72 163 ALA B C 1
ATOM 2629 O O . ALA B 1 163 ? 4.82 -29.391 -1.134 1 63.72 163 ALA B O 1
ATOM 2630 N N . ASP B 1 164 ? 5.77 -28.844 -3.117 1 66.38 164 ASP B N 1
ATOM 2631 C CA . ASP B 1 164 ? 7.055 -29.422 -2.742 1 66.38 164 ASP B CA 1
ATOM 2632 C C . ASP B 1 164 ? 7.93 -28.406 -2.02 1 66.38 164 ASP B C 1
ATOM 2634 O O . ASP B 1 164 ? 9.031 -28.734 -1.565 1 66.38 164 ASP B O 1
ATOM 2638 N N . VAL B 1 165 ? 7.324 -27.266 -1.965 1 65.12 165 VAL B N 1
ATOM 2639 C CA . VAL B 1 165 ? 8.117 -26.219 -1.314 1 65.12 165 VAL B CA 1
ATOM 2640 C C . VAL B 1 165 ? 7.953 -26.312 0.2 1 65.12 165 VAL B C 1
ATOM 2642 O O . VAL B 1 165 ? 6.836 -26.469 0.701 1 65.12 165 VAL B O 1
ATOM 2645 N N . LYS B 1 166 ? 9.156 -26.344 0.814 1 72.56 166 LYS B N 1
ATOM 2646 C CA . LYS B 1 166 ? 9.125 -26.422 2.271 1 72.56 166 LYS B CA 1
ATOM 2647 C C . LYS B 1 166 ? 8.367 -25.234 2.865 1 72.56 166 LYS B C 1
ATOM 2649 O O . LYS B 1 166 ? 8.516 -24.109 2.4 1 72.56 166 LYS 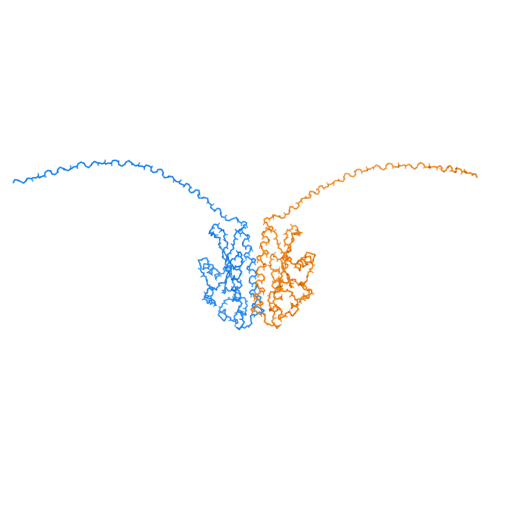B O 1
ATOM 2654 N N . LYS B 1 167 ? 7.57 -25.547 3.859 1 72.31 167 LYS B N 1
ATOM 2655 C CA . LYS B 1 167 ? 6.852 -24.484 4.551 1 72.31 167 LYS B CA 1
ATOM 2656 C C . LYS B 1 167 ? 7.797 -23.359 4.965 1 72.31 167 LYS B C 1
ATOM 2658 O O . LYS B 1 167 ? 8.891 -23.609 5.473 1 72.31 167 LYS B O 1
ATOM 2663 N N . GLY B 1 168 ? 7.426 -22.172 4.512 1 76.56 168 GLY B N 1
ATOM 2664 C CA . GLY B 1 168 ? 8.234 -21.016 4.887 1 76.56 168 GLY B CA 1
ATOM 2665 C C . GLY B 1 168 ? 9.242 -20.625 3.816 1 76.56 168 GLY B C 1
ATOM 2666 O O . GLY B 1 168 ? 9.766 -19.516 3.832 1 76.56 168 GLY B O 1
ATOM 2667 N N . ALA B 1 169 ? 9.555 -21.609 2.99 1 83.25 169 ALA B N 1
ATOM 2668 C CA . ALA B 1 169 ? 10.477 -21.281 1.906 1 83.25 169 ALA B CA 1
ATOM 2669 C C . ALA B 1 169 ? 9.844 -20.312 0.922 1 83.25 169 ALA B C 1
ATOM 2671 O O . ALA B 1 169 ? 8.641 -20.375 0.652 1 83.25 169 ALA B O 1
ATOM 2672 N N . PRO B 1 170 ? 10.734 -19.438 0.376 1 90.81 170 PRO B N 1
ATOM 2673 C CA . PRO B 1 170 ? 10.148 -18.438 -0.532 1 90.81 170 PRO B CA 1
ATOM 2674 C C . PRO B 1 170 ? 9.773 -19.031 -1.887 1 90.81 170 PRO B C 1
ATOM 2676 O O . PRO B 1 170 ? 10.547 -19.797 -2.465 1 90.81 170 PRO B O 1
ATOM 2679 N N . ILE B 1 171 ? 8.586 -18.703 -2.342 1 88.06 171 ILE B N 1
ATOM 2680 C CA . ILE B 1 171 ? 8.164 -19.031 -3.701 1 88.06 171 ILE B CA 1
ATOM 2681 C C . ILE B 1 171 ? 8.359 -17.812 -4.602 1 88.06 171 ILE B C 1
ATOM 2683 O O . ILE B 1 171 ? 8.383 -17.922 -5.828 1 88.06 171 ILE B O 1
ATOM 2687 N N . GLY B 1 172 ? 8.422 -16.641 -4.008 1 93.19 172 GLY B N 1
ATOM 2688 C CA . GLY B 1 172 ? 8.656 -15.391 -4.699 1 93.19 172 GLY B CA 1
ATOM 2689 C C . GLY B 1 172 ? 9.438 -14.391 -3.873 1 93.19 172 GLY B C 1
ATOM 2690 O O . GLY B 1 172 ? 9.812 -14.672 -2.732 1 93.19 172 GLY B O 1
ATOM 2691 N N . ALA B 1 173 ? 9.711 -13.367 -4.516 1 96.69 173 ALA B N 1
ATOM 2692 C CA . ALA B 1 173 ? 10.32 -12.195 -3.879 1 96.69 173 ALA B CA 1
ATOM 2693 C C . ALA B 1 173 ? 9.711 -10.906 -4.41 1 96.69 173 ALA B C 1
ATOM 2695 O O . ALA B 1 173 ? 9.195 -10.867 -5.531 1 96.69 173 ALA B O 1
ATOM 2696 N N . ILE B 1 174 ? 9.695 -9.922 -3.594 1 98.19 174 ILE B N 1
ATOM 2697 C CA . ILE B 1 174 ? 9.336 -8.586 -4.051 1 98.19 174 ILE B CA 1
ATOM 2698 C C . ILE B 1 174 ? 10.594 -7.719 -4.133 1 98.19 174 ILE B C 1
ATOM 2700 O O . ILE B 1 174 ? 11.383 -7.66 -3.184 1 98.19 174 ILE B O 1
ATOM 2704 N N . SER B 1 175 ? 10.766 -7.148 -5.301 1 98.69 175 SER B N 1
ATOM 2705 C CA . SER B 1 175 ? 11.891 -6.25 -5.555 1 98.69 175 SER B CA 1
ATOM 2706 C C . SER B 1 175 ? 11.461 -4.789 -5.484 1 98.69 175 SER B C 1
ATOM 2708 O O . SER B 1 175 ? 10.516 -4.383 -6.164 1 98.69 175 SER B O 1
ATOM 2710 N N . TYR B 1 176 ? 12.148 -4.047 -4.648 1 98.75 176 TYR B N 1
ATOM 2711 C CA . TYR B 1 176 ? 11.844 -2.633 -4.465 1 98.75 176 TYR B CA 1
ATOM 2712 C C . TYR B 1 176 ? 13 -1.761 -4.938 1 98.75 176 TYR B C 1
ATOM 2714 O O . TYR B 1 176 ? 14.172 -2.102 -4.734 1 98.75 176 TYR B O 1
ATOM 2722 N N . THR B 1 177 ? 12.695 -0.645 -5.531 1 98.56 177 THR B N 1
ATOM 2723 C CA . THR B 1 177 ? 13.609 0.47 -5.746 1 98.56 177 THR B CA 1
ATOM 2724 C C . THR B 1 177 ? 12.984 1.781 -5.277 1 98.56 177 THR B C 1
ATOM 2726 O O . THR B 1 177 ? 11.953 2.211 -5.809 1 98.56 177 THR B O 1
ATOM 2729 N N . LEU B 1 178 ? 13.617 2.367 -4.273 1 98.06 178 LEU B N 1
ATOM 2730 C CA . LEU B 1 178 ? 13.094 3.604 -3.703 1 98.06 178 LEU B CA 1
ATOM 2731 C C . LEU B 1 178 ? 14.133 4.715 -3.773 1 98.06 178 LEU B C 1
ATOM 2733 O O . LEU B 1 178 ? 15.328 4.473 -3.582 1 98.06 178 LEU B O 1
ATOM 2737 N N . PRO B 1 179 ? 13.656 5.98 -3.955 1 96.44 179 PRO B N 1
ATOM 2738 C CA . PRO B 1 179 ? 14.594 7.098 -3.814 1 96.44 179 PRO B CA 1
ATOM 2739 C C . PRO B 1 179 ? 15.039 7.316 -2.371 1 96.44 179 PRO B C 1
ATOM 2741 O O . PRO B 1 179 ? 14.289 7.02 -1.438 1 96.44 179 PRO B O 1
ATOM 2744 N N . ILE B 1 180 ? 16.281 7.742 -2.262 1 95 180 ILE B N 1
ATOM 2745 C CA . ILE B 1 180 ? 16.797 8.18 -0.967 1 95 180 ILE B CA 1
ATOM 2746 C C . ILE B 1 180 ? 16.781 9.703 -0.895 1 95 180 ILE B C 1
ATOM 2748 O O . ILE B 1 180 ? 17.5 10.375 -1.643 1 95 180 ILE B O 1
ATOM 2752 N N . GLU B 1 181 ? 15.859 10.219 -0.015 1 83.19 181 GLU B N 1
ATOM 2753 C CA . GLU B 1 181 ? 15.734 11.672 0.082 1 83.19 181 GLU B CA 1
ATOM 2754 C C . GLU B 1 181 ? 15.578 12.117 1.533 1 83.19 181 GLU B C 1
ATOM 2756 O O . GLU B 1 181 ? 15.094 11.359 2.373 1 83.19 181 GLU B O 1
#